Protein AF-A0AAV1T823-F1 (afdb_monomer)

Sequence (233 aa):
MHRPRVVLLNALMVLAATWAQEKKVASIGATPGAASWTTSGRFLRGEEIEERAIPSSQTSVSPFKRLSEWLMSKLYKLTRSRFSRKKLDAVFLEKYLEARVDDNLFSPTVYSWVARIDIFNNDNPQYKISPAKLLAKDSSHLELARKIEAGLLISDDRELATRLAESQRECWKADGRSAMKVFRLLELDKPGRSIFERPEFDTWRRYVFEKHGKEKKEAEQEMDSVTRNHHPW

Mean predicted aligned error: 13.39 Å

pLDDT: mean 70.61, std 22.07, range [23.66, 96.38]

Radius of gyration: 23.42 Å; Cα contacts (8 Å, |Δi|>4): 153; chains: 1; bounding box: 70×58×54 Å

Foldseek 3Di:
DPDVVVVVVVVLLVVLLVVLVVVLVPVPDDDDDDDDDDDDDDDDDDDDDDPDDDPPDDPDDDPLNVSLVVSCVVVVVVPVPPCVVVDPAPVVLLVVCVVDPDPQCQRSSVSSSLSVLVVVCVVCVPRRDQSLVSVCVVPPNQRLLQSLLVLCVPPSSVVVSVSNLVSSLVVCVVVVHALLRLCVSNPVLPDDPDSVPDSVSVSSLVSLCVNCPPPVVVSVVSVCVNCCVRDPD

Secondary structure (DSSP, 8-state):
---HHHHHHHHHHHHHHHHHHHHHHTTS---------------------------S------HHHHHHHHHHHHHHHHHTTTGGGS---HHHHHHHHHTT--S-TTSHHHHHHHHHHHHHHHH-GGG---HHHHHHHHS-HHHHHHHHHHHHHSTTTHHHHHHHHHHHHHHHHHTT--HHHHHHHTTTTSSSS-GGGSHHHHHHHHHHHHHHTT-HHHHHHHHHHHHHTTS--

Organism: NCBI:txid2874970

Nearest PDB structures (foldseek):
  5zc3-assembly1_B  TM=5.587E-01  e=1.704E-04  Phytophthora capsici
  7xvi-assembly1_A  TM=6.730E-01  e=1.843E-03  Phytophthora infestans
  7xvk-assembly1_B  TM=6.050E-01  e=2.121E-03  Phytophthora sojae
  5zc3-assembly1_A  TM=5.576E-01  e=1.211E-03  Phytophthora capsici

Structure (mmCIF, N/CA/C/O backbone):
data_AF-A0AAV1T823-F1
#
_entry.id   AF-A0AAV1T823-F1
#
loop_
_atom_site.group_PDB
_atom_site.id
_atom_site.type_symbol
_atom_site.label_atom_id
_atom_site.label_alt_id
_atom_site.label_comp_id
_atom_site.label_asym_id
_atom_site.label_entity_id
_atom_site.label_seq_id
_atom_site.pdbx_PDB_ins_code
_atom_site.Cartn_x
_atom_site.Cartn_y
_atom_site.Cartn_z
_atom_site.occupancy
_atom_site.B_iso_or_equiv
_atom_site.auth_seq_id
_atom_site.auth_comp_id
_atom_site.auth_asym_id
_atom_site.auth_atom_id
_atom_site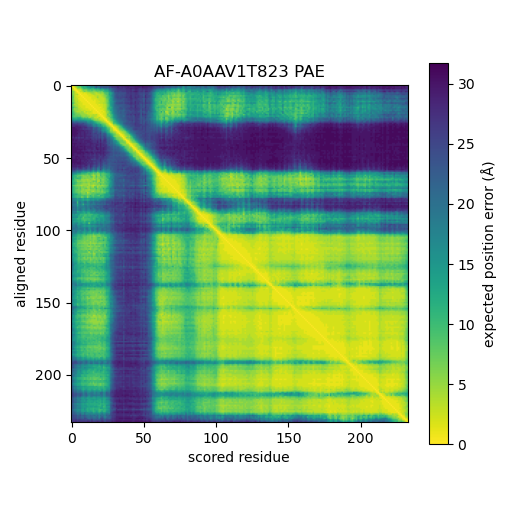.pdbx_PDB_model_num
ATOM 1 N N . MET A 1 1 ? 1.018 18.898 -33.470 1.00 36.75 1 MET A N 1
ATOM 2 C CA . MET A 1 1 ? 1.909 19.870 -32.789 1.00 36.75 1 MET A CA 1
ATOM 3 C C . MET A 1 1 ? 2.193 19.421 -31.356 1.00 36.75 1 MET A C 1
ATOM 5 O O . MET A 1 1 ? 1.352 19.597 -30.480 1.00 36.75 1 MET A O 1
ATOM 9 N N . HIS A 1 2 ? 3.349 18.800 -31.107 1.00 39.91 2 HIS A N 1
ATOM 10 C CA . HIS A 1 2 ? 3.795 18.480 -29.747 1.00 39.91 2 HIS A CA 1
ATOM 11 C C . HIS A 1 2 ? 4.140 19.772 -29.000 1.00 39.91 2 HIS A C 1
ATOM 13 O O . HIS A 1 2 ? 4.929 20.584 -29.474 1.00 39.91 2 HIS A O 1
ATOM 19 N N . ARG A 1 3 ? 3.508 20.000 -27.843 1.00 44.38 3 ARG A N 1
ATOM 20 C CA . ARG A 1 3 ? 3.748 21.211 -27.051 1.00 44.38 3 ARG A CA 1
ATOM 21 C C . ARG A 1 3 ? 5.140 21.101 -26.406 1.00 44.38 3 ARG A C 1
ATOM 23 O O . ARG A 1 3 ? 5.305 20.224 -25.559 1.00 44.38 3 ARG A O 1
ATOM 30 N N . PRO A 1 4 ? 6.103 22.000 -26.697 1.00 50.34 4 PRO A N 1
ATOM 31 C CA . PRO A 1 4 ? 7.489 21.932 -26.193 1.00 50.34 4 PRO A CA 1
ATOM 32 C C . PRO A 1 4 ? 7.596 21.891 -24.656 1.00 50.34 4 PRO A C 1
ATOM 34 O O . PRO A 1 4 ? 8.601 21.491 -24.082 1.00 50.34 4 PRO A O 1
ATOM 37 N N . ARG A 1 5 ? 6.515 22.248 -23.962 1.00 52.03 5 ARG A N 1
ATOM 38 C CA . ARG A 1 5 ? 6.395 22.238 -22.501 1.00 52.03 5 ARG A CA 1
ATOM 39 C C . ARG A 1 5 ? 6.199 20.839 -21.905 1.00 52.03 5 ARG A C 1
ATOM 41 O O . ARG A 1 5 ? 6.699 20.582 -20.817 1.00 52.03 5 ARG A O 1
ATOM 48 N N . VAL A 1 6 ? 5.519 19.934 -22.615 1.00 52.44 6 VAL A N 1
ATOM 49 C CA . VAL A 1 6 ? 5.399 18.518 -22.209 1.00 52.44 6 VAL A CA 1
ATOM 50 C C . VAL A 1 6 ? 6.763 17.836 -22.318 1.00 52.44 6 VAL A C 1
ATOM 52 O O . VAL A 1 6 ? 7.130 17.041 -21.461 1.00 52.44 6 VAL A O 1
ATOM 55 N N . VAL A 1 7 ? 7.556 18.231 -23.317 1.00 55.88 7 VAL A N 1
ATOM 56 C CA . VAL A 1 7 ? 8.918 17.732 -23.533 1.00 55.88 7 VAL A CA 1
ATOM 57 C C . VAL A 1 7 ? 9.847 18.124 -22.379 1.00 55.88 7 VAL A C 1
ATOM 59 O O . VAL A 1 7 ? 10.556 17.266 -21.871 1.00 55.88 7 VAL A O 1
ATOM 62 N N . LEU A 1 8 ? 9.794 19.371 -21.896 1.00 59.62 8 LEU A N 1
ATOM 63 C CA . LEU A 1 8 ? 10.612 19.824 -20.758 1.00 59.62 8 LEU A CA 1
ATOM 64 C C . LEU A 1 8 ? 10.254 19.129 -19.437 1.00 59.62 8 LEU A C 1
ATOM 66 O O . LEU A 1 8 ? 11.141 18.741 -18.683 1.00 59.62 8 LEU A O 1
ATOM 70 N N . LEU A 1 9 ? 8.960 18.9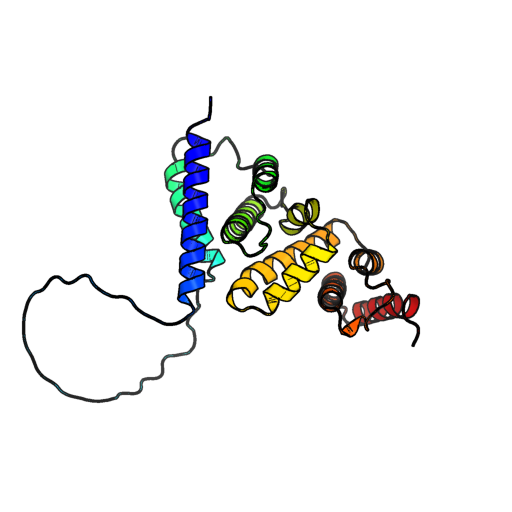47 -19.161 1.00 57.56 9 LEU A N 1
ATOM 71 C CA . LEU A 1 9 ? 8.497 18.195 -17.989 1.00 57.56 9 LEU A CA 1
ATOM 72 C C . LEU A 1 9 ? 8.915 16.725 -18.065 1.00 57.56 9 LEU A C 1
ATOM 74 O O . LEU A 1 9 ? 9.370 16.168 -17.070 1.00 57.56 9 LEU A O 1
ATOM 78 N N . ASN A 1 10 ? 8.821 16.121 -19.249 1.00 59.59 10 ASN A N 1
ATOM 79 C CA . ASN A 1 10 ? 9.312 14.769 -19.485 1.00 59.59 10 ASN A CA 1
ATOM 80 C C . ASN A 1 10 ? 10.825 14.678 -19.299 1.00 59.59 10 ASN A C 1
ATOM 82 O O . ASN A 1 10 ? 11.283 13.747 -18.651 1.00 59.59 10 ASN A O 1
ATOM 86 N N . ALA A 1 11 ? 11.590 15.649 -19.797 1.00 64.56 11 ALA A N 1
ATOM 87 C CA . ALA A 1 11 ? 13.035 15.696 -19.616 1.00 64.56 11 ALA A CA 1
ATOM 88 C C . ALA A 1 11 ? 13.412 15.823 -18.134 1.00 64.56 11 ALA A C 1
ATOM 90 O O . ALA A 1 11 ? 14.286 15.107 -17.663 1.00 64.56 11 ALA A O 1
ATOM 91 N N . LEU A 1 12 ? 12.711 16.665 -17.369 1.00 64.50 12 LEU A N 1
ATOM 92 C CA . LEU A 1 12 ? 12.921 16.773 -15.925 1.00 64.50 12 LEU A CA 1
ATOM 93 C C . LEU A 1 12 ? 12.550 15.504 -15.168 1.00 64.50 12 LEU A C 1
ATOM 95 O O . LEU A 1 12 ? 13.218 15.179 -14.196 1.00 64.50 12 LEU A O 1
ATOM 99 N N . MET A 1 13 ? 11.510 14.794 -15.598 1.00 63.59 13 MET A N 1
ATOM 100 C CA . MET A 1 13 ? 11.139 13.508 -15.008 1.00 63.59 13 MET A CA 1
ATOM 101 C C . MET A 1 13 ? 12.149 12.421 -15.320 1.00 63.59 13 MET A C 1
ATOM 103 O O . MET A 1 13 ? 12.497 11.649 -14.437 1.00 63.59 13 MET A O 1
ATOM 107 N N . VAL A 1 14 ? 12.661 12.389 -16.547 1.00 68.25 14 VAL A N 1
ATOM 108 C CA . VAL A 1 14 ? 13.758 11.494 -16.910 1.00 68.25 14 VAL A CA 1
ATOM 109 C C . VAL A 1 14 ? 14.990 11.830 -16.070 1.00 68.25 14 VAL A C 1
ATOM 111 O O . VAL A 1 14 ? 15.557 10.927 -15.477 1.00 68.25 14 VAL A O 1
ATOM 114 N N . LEU A 1 15 ? 15.331 13.112 -15.904 1.00 67.19 15 LEU A N 1
ATOM 115 C CA . LEU A 1 15 ? 16.427 13.547 -15.029 1.00 67.19 15 LEU A CA 1
ATOM 116 C C . LEU A 1 15 ? 16.192 13.198 -13.547 1.00 67.19 15 LEU A C 1
ATOM 118 O O . LEU A 1 15 ? 17.134 12.865 -12.833 1.00 67.19 15 LEU A O 1
ATOM 122 N N . ALA A 1 16 ? 14.944 13.266 -13.075 1.00 68.31 16 ALA A N 1
ATOM 123 C CA . ALA A 1 16 ? 14.556 12.855 -11.727 1.00 68.31 16 ALA A CA 1
ATOM 124 C C . ALA A 1 16 ? 14.751 11.346 -11.536 1.00 68.31 16 ALA A C 1
ATOM 126 O O . ALA A 1 16 ? 15.327 10.914 -10.542 1.00 68.31 16 ALA A O 1
ATOM 127 N N . ALA A 1 17 ? 14.294 10.559 -12.512 1.00 65.00 17 ALA A N 1
ATOM 128 C CA . ALA A 1 17 ? 14.448 9.114 -12.546 1.00 65.00 17 ALA A CA 1
ATOM 129 C C . ALA A 1 17 ? 15.934 8.720 -12.613 1.00 65.00 17 ALA A C 1
ATOM 131 O O . ALA A 1 17 ? 16.376 7.873 -11.843 1.00 65.00 17 ALA A O 1
ATOM 132 N N . THR A 1 18 ? 16.748 9.378 -13.445 1.00 67.69 18 THR A N 1
ATOM 133 C CA . THR A 1 18 ? 18.194 9.114 -13.491 1.00 67.69 18 THR A CA 1
ATOM 134 C C . THR A 1 18 ? 18.886 9.475 -12.178 1.00 67.69 18 THR A C 1
ATOM 136 O O . THR A 1 18 ? 19.734 8.721 -11.715 1.00 67.69 18 THR A O 1
ATOM 139 N N . TRP A 1 19 ? 18.497 10.584 -11.537 1.00 69.50 19 TRP A N 1
ATOM 140 C CA . TRP A 1 19 ? 19.041 10.968 -10.231 1.00 69.50 19 TRP A CA 1
ATOM 141 C C . TRP A 1 19 ? 18.658 9.969 -9.132 1.00 69.50 19 TRP A C 1
ATOM 143 O O . TRP A 1 19 ? 19.494 9.598 -8.311 1.00 69.50 19 TRP A O 1
ATOM 153 N N . ALA A 1 20 ? 17.406 9.502 -9.123 1.00 65.94 20 ALA A N 1
ATOM 154 C CA . ALA A 1 20 ? 16.949 8.497 -8.170 1.00 65.94 20 ALA A CA 1
ATOM 155 C C . ALA A 1 20 ? 17.691 7.161 -8.363 1.00 65.94 20 ALA A C 1
ATOM 157 O O . ALA A 1 20 ? 18.060 6.531 -7.375 1.00 65.94 20 ALA A O 1
ATOM 158 N N . GLN A 1 21 ? 17.999 6.779 -9.609 1.00 62.66 21 GLN A N 1
ATOM 159 C CA . GLN A 1 21 ? 18.826 5.605 -9.911 1.00 62.66 21 GLN A CA 1
ATOM 160 C C . GLN A 1 21 ? 20.255 5.743 -9.372 1.00 62.66 21 GLN A C 1
ATOM 162 O O . GLN A 1 21 ? 20.761 4.834 -8.720 1.00 62.66 21 GLN A O 1
ATOM 167 N N . GLU A 1 22 ? 20.898 6.891 -9.590 1.00 66.19 22 GLU A N 1
ATOM 168 C CA . GLU A 1 22 ? 22.256 7.167 -9.102 1.00 66.19 22 GLU A CA 1
ATOM 169 C C . GLU A 1 22 ? 22.349 7.048 -7.571 1.00 66.19 22 GLU A C 1
ATOM 171 O O . GLU A 1 22 ? 23.327 6.531 -7.035 1.00 66.19 22 GLU A O 1
ATOM 176 N N . LYS A 1 23 ? 21.306 7.479 -6.848 1.00 64.50 23 LYS A N 1
ATOM 177 C CA . LYS A 1 23 ? 21.259 7.373 -5.383 1.00 64.50 23 LYS A CA 1
ATOM 178 C C . LYS A 1 23 ? 20.957 5.971 -4.869 1.00 64.50 23 LYS A C 1
ATOM 180 O O . LYS A 1 23 ? 21.489 5.637 -3.815 1.00 64.50 23 LYS A O 1
ATOM 185 N N . LYS A 1 24 ? 20.187 5.161 -5.604 1.00 59.81 24 LYS A N 1
ATOM 186 C CA . LYS A 1 24 ? 20.015 3.731 -5.296 1.00 59.81 24 LYS A CA 1
ATOM 187 C C . LYS A 1 24 ? 21.323 2.947 -5.455 1.00 59.81 24 LYS A C 1
ATOM 189 O O . LYS A 1 24 ? 21.595 2.073 -4.655 1.00 59.81 24 LYS A O 1
ATOM 194 N N . VAL A 1 25 ? 22.165 3.287 -6.435 1.00 49.38 25 VAL A N 1
ATOM 195 C CA . VAL A 1 25 ? 23.465 2.610 -6.642 1.00 49.38 25 VAL A CA 1
ATOM 196 C C . VAL A 1 25 ? 24.523 3.059 -5.624 1.00 49.38 25 VAL A C 1
ATOM 198 O O . VAL A 1 25 ? 25.406 2.288 -5.260 1.00 49.38 25 VAL A O 1
ATOM 201 N N . ALA A 1 26 ? 24.419 4.284 -5.105 1.00 48.12 26 ALA A N 1
ATOM 202 C CA . ALA A 1 26 ? 25.371 4.834 -4.140 1.00 48.12 26 ALA A CA 1
ATOM 203 C C . ALA A 1 26 ? 25.308 4.211 -2.720 1.00 48.12 26 ALA A C 1
ATOM 205 O O . ALA A 1 26 ? 26.070 4.645 -1.855 1.00 48.12 26 ALA A O 1
ATOM 206 N N . SER A 1 27 ? 24.434 3.225 -2.454 1.00 43.19 27 SER A N 1
ATOM 207 C CA . SER A 1 27 ? 24.379 2.471 -1.184 1.00 43.19 27 SER A CA 1
ATOM 208 C C . SER A 1 27 ? 25.278 1.222 -1.156 1.00 43.19 27 SER A C 1
ATOM 210 O O . SER A 1 27 ? 25.435 0.613 -0.098 1.00 43.19 27 SER A O 1
ATOM 212 N N . ILE A 1 28 ? 25.940 0.873 -2.265 1.00 28.81 28 ILE A N 1
ATOM 213 C CA . ILE A 1 28 ? 26.955 -0.188 -2.323 1.00 28.81 28 ILE A CA 1
ATOM 214 C C . ILE A 1 28 ? 28.309 0.488 -2.542 1.00 28.81 28 ILE A C 1
ATOM 216 O O . ILE A 1 28 ? 28.498 1.225 -3.506 1.00 28.81 28 ILE A O 1
ATOM 220 N N . GLY A 1 29 ? 29.225 0.313 -1.588 1.00 30.25 29 GLY A N 1
ATOM 221 C CA . GLY A 1 29 ? 30.455 1.094 -1.487 1.00 30.25 29 GLY A CA 1
ATOM 222 C C . GLY A 1 29 ? 31.269 1.181 -2.781 1.00 30.25 29 GLY A C 1
ATOM 223 O O . GLY A 1 29 ? 31.567 0.163 -3.389 1.00 30.25 29 GLY A O 1
ATOM 224 N N . ALA A 1 30 ? 31.657 2.403 -3.153 1.00 23.66 30 ALA A N 1
ATOM 225 C CA . ALA A 1 30 ? 32.964 2.778 -3.703 1.00 23.66 30 ALA A CA 1
ATOM 226 C C . ALA A 1 30 ? 32.916 4.215 -4.247 1.00 23.66 30 ALA A C 1
ATOM 228 O O . ALA A 1 30 ? 32.046 4.595 -5.027 1.00 23.66 30 ALA A O 1
ATOM 229 N N . THR A 1 31 ? 33.910 5.004 -3.851 1.00 32.97 31 THR A N 1
ATOM 230 C CA . THR A 1 31 ? 34.339 6.241 -4.513 1.00 32.97 31 THR A CA 1
ATOM 231 C C . THR A 1 31 ? 34.724 6.009 -5.977 1.00 32.97 31 THR A C 1
ATOM 233 O O . THR A 1 31 ? 35.386 5.017 -6.280 1.00 32.97 31 THR A O 1
ATOM 236 N N . PRO A 1 32 ? 34.480 7.000 -6.846 1.00 28.09 32 PRO A N 1
ATOM 237 C CA . PRO A 1 32 ? 35.490 7.431 -7.820 1.00 28.09 32 PRO A CA 1
ATOM 238 C C . PRO A 1 32 ? 35.610 8.971 -7.781 1.00 28.09 32 PRO A C 1
ATOM 240 O O . PRO A 1 32 ? 34.617 9.680 -7.706 1.00 28.09 32 PRO A O 1
ATOM 243 N N . GLY A 1 33 ? 36.784 9.594 -7.716 1.00 24.38 33 GLY A N 1
ATOM 244 C CA . GLY A 1 33 ? 37.927 9.381 -8.593 1.00 24.38 33 GLY A CA 1
ATOM 245 C C . GLY A 1 33 ? 37.991 10.528 -9.613 1.00 24.38 33 GLY A C 1
ATOM 246 O O . GLY A 1 33 ? 37.246 10.518 -10.582 1.00 24.38 33 GLY A O 1
ATOM 247 N N . ALA A 1 34 ? 38.918 11.465 -9.373 1.00 25.67 34 ALA A N 1
ATOM 248 C CA . ALA A 1 34 ? 39.447 12.513 -10.263 1.00 25.67 34 ALA A CA 1
ATOM 249 C C . ALA A 1 34 ? 38.638 13.812 -10.507 1.00 25.6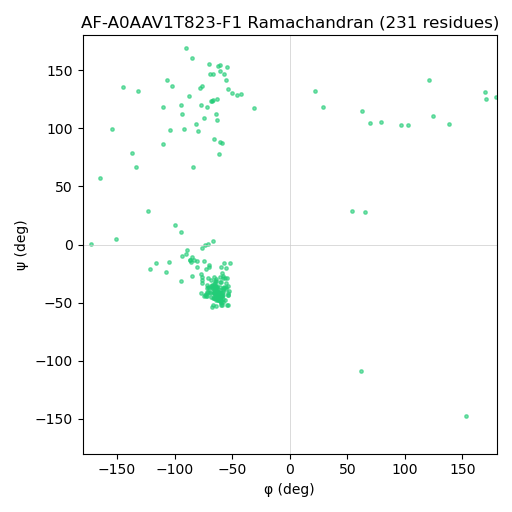7 34 ALA A C 1
ATOM 251 O O . ALA A 1 34 ? 37.763 13.888 -11.360 1.00 25.67 34 ALA A O 1
ATOM 252 N N . ALA A 1 35 ? 39.108 14.898 -9.878 1.00 27.20 35 ALA A N 1
ATOM 253 C CA . ALA A 1 35 ? 39.442 16.142 -10.581 1.00 27.20 35 ALA A CA 1
ATOM 254 C C . ALA A 1 35 ? 40.500 16.913 -9.768 1.00 27.20 35 ALA A C 1
ATOM 256 O O . ALA A 1 35 ? 40.205 17.562 -8.768 1.00 27.20 35 ALA A O 1
ATOM 257 N N . SER A 1 36 ? 41.757 16.780 -10.183 1.00 28.27 36 SER A N 1
ATOM 258 C CA . SER A 1 36 ? 42.909 17.539 -9.699 1.00 28.27 36 SER A CA 1
ATOM 259 C C . SER A 1 36 ? 42.938 18.937 -10.313 1.00 28.27 36 SER A C 1
ATOM 261 O O . SER A 1 36 ? 42.869 19.015 -11.533 1.00 28.27 36 SER A O 1
ATOM 263 N N . TRP A 1 37 ? 43.185 19.980 -9.512 1.00 23.66 37 TRP A N 1
ATOM 264 C CA . TRP A 1 37 ? 44.153 21.036 -9.842 1.00 23.66 37 TRP A CA 1
ATOM 265 C C . TRP A 1 37 ? 44.844 21.515 -8.560 1.00 23.66 37 TRP A C 1
ATOM 267 O O . TRP A 1 37 ? 44.244 21.659 -7.500 1.00 23.66 37 TRP A O 1
ATOM 277 N N . THR A 1 38 ? 46.153 21.657 -8.695 1.00 26.61 38 THR A N 1
ATOM 278 C CA . THR A 1 38 ? 47.201 21.912 -7.707 1.00 26.61 38 THR A CA 1
ATOM 279 C C . THR A 1 38 ? 47.154 23.321 -7.116 1.00 26.61 38 THR A C 1
ATOM 281 O O . THR A 1 38 ? 46.776 24.253 -7.821 1.00 26.61 38 THR A O 1
ATOM 284 N N . THR A 1 39 ? 47.688 23.515 -5.900 1.00 24.36 39 THR A N 1
ATOM 285 C CA . THR A 1 39 ? 48.937 24.287 -5.672 1.00 24.36 39 THR A CA 1
ATOM 286 C C . THR A 1 39 ? 49.308 24.373 -4.178 1.00 24.36 39 THR A C 1
ATOM 288 O O . THR A 1 39 ? 48.529 24.836 -3.355 1.00 24.36 39 THR A O 1
ATOM 291 N N . SER A 1 40 ? 50.558 23.972 -3.912 1.00 24.67 40 SER A N 1
ATOM 292 C CA . SER A 1 40 ? 51.481 24.361 -2.828 1.00 24.67 40 SER A CA 1
ATOM 293 C C . SER A 1 40 ? 51.236 23.944 -1.370 1.00 24.67 40 SER A C 1
ATOM 295 O O . SER A 1 40 ? 50.558 24.614 -0.609 1.00 24.67 40 SER A O 1
ATOM 297 N N . GLY A 1 41 ? 52.024 22.947 -0.943 1.00 24.88 41 GLY A N 1
ATOM 298 C CA . GLY A 1 41 ? 53.265 23.251 -0.214 1.00 24.88 41 GLY A CA 1
ATOM 299 C C . GLY A 1 41 ? 53.243 23.220 1.321 1.00 24.88 41 GLY A C 1
ATOM 300 O O . GLY A 1 41 ? 52.945 24.225 1.944 1.00 24.88 41 GLY A O 1
ATOM 301 N N . ARG A 1 42 ? 53.787 22.117 1.869 1.00 25.59 42 ARG A N 1
ATOM 302 C CA . ARG A 1 42 ? 54.537 21.979 3.145 1.00 25.59 42 ARG A CA 1
ATOM 303 C C . ARG A 1 42 ? 53.812 22.299 4.473 1.00 25.59 42 ARG A C 1
ATOM 305 O O . ARG A 1 42 ? 53.595 23.456 4.786 1.00 25.59 42 ARG A O 1
ATOM 312 N N . PHE A 1 43 ? 53.628 21.290 5.338 1.00 26.34 43 PHE A N 1
ATOM 313 C CA . PHE A 1 43 ? 54.467 21.006 6.530 1.00 26.34 43 PHE A CA 1
ATOM 314 C C . PHE A 1 43 ? 53.838 19.912 7.440 1.00 26.34 43 PHE A C 1
ATOM 316 O O . PHE A 1 43 ? 52.684 19.994 7.829 1.00 26.34 43 PHE A O 1
ATOM 323 N N . LEU A 1 44 ? 54.651 18.879 7.698 1.00 28.11 44 LEU A N 1
ATOM 324 C CA . LEU A 1 44 ? 54.842 18.001 8.876 1.00 28.11 44 LEU A CA 1
ATOM 325 C C . LEU A 1 44 ? 53.712 17.665 9.893 1.00 28.11 44 LEU A C 1
ATOM 327 O O . LEU A 1 44 ? 53.268 18.506 10.658 1.00 28.11 44 LEU A O 1
ATOM 331 N N . ARG A 1 45 ? 53.415 16.351 9.953 1.00 29.70 45 ARG A N 1
ATOM 332 C CA . ARG A 1 45 ? 53.375 15.391 11.095 1.00 29.70 45 ARG A CA 1
ATOM 333 C C . ARG A 1 45 ? 53.207 15.904 12.550 1.00 29.70 45 ARG A C 1
ATOM 335 O O . ARG A 1 45 ? 54.057 16.635 13.039 1.00 29.70 45 ARG A O 1
ATOM 342 N N . GLY A 1 46 ? 52.270 15.260 13.263 1.00 24.94 46 GLY A N 1
ATOM 343 C CA . GLY A 1 46 ? 52.145 15.154 14.734 1.00 24.94 46 GLY A CA 1
ATOM 344 C C . GLY A 1 46 ? 50.673 15.311 15.117 1.00 24.94 46 GLY A C 1
ATOM 345 O O . GLY A 1 46 ? 50.104 16.353 14.836 1.00 24.94 46 GLY A O 1
ATOM 346 N N . GLU A 1 47 ? 49.927 14.266 15.467 1.00 27.89 47 GLU A N 1
ATOM 347 C CA . GLU A 1 47 ? 49.761 13.637 16.800 1.00 27.89 47 GLU A CA 1
ATOM 348 C C . GLU A 1 47 ? 48.234 13.683 17.001 1.00 27.89 47 GLU A C 1
ATOM 350 O O . GLU A 1 47 ? 47.610 14.714 16.795 1.00 27.89 47 GLU A O 1
ATOM 355 N N . GLU A 1 48 ? 47.531 12.562 16.982 1.00 26.86 48 GLU A N 1
ATOM 356 C CA . GLU A 1 48 ? 47.196 11.693 18.111 1.00 26.86 48 GLU A CA 1
ATOM 357 C C . GLU A 1 48 ? 45.665 11.635 18.169 1.00 26.86 48 GLU A C 1
ATOM 359 O O . GLU A 1 48 ? 44.949 12.578 17.829 1.00 26.86 48 GLU A O 1
ATOM 364 N N . ILE A 1 49 ? 45.175 10.448 18.477 1.00 35.78 49 ILE A N 1
ATOM 365 C CA . ILE A 1 49 ? 43.772 10.077 18.471 1.00 35.78 49 ILE A CA 1
ATOM 366 C C . ILE A 1 49 ? 43.134 10.711 19.705 1.00 35.78 49 ILE A C 1
ATOM 368 O O . ILE A 1 49 ? 43.372 10.247 20.813 1.00 35.78 49 ILE A O 1
ATOM 372 N N . GLU A 1 50 ? 42.296 11.730 19.523 1.00 27.92 50 GLU A N 1
ATOM 373 C CA . GLU A 1 50 ? 41.282 12.063 20.522 1.00 27.92 50 GLU A CA 1
ATOM 374 C C . GLU A 1 50 ? 39.924 11.581 20.010 1.00 27.92 50 GLU A C 1
ATOM 376 O O . GLU A 1 50 ? 39.263 12.187 19.162 1.00 27.92 50 GLU A O 1
ATOM 381 N N . GLU A 1 51 ? 39.548 10.414 20.519 1.00 36.09 51 GLU A N 1
ATOM 382 C CA . GLU A 1 51 ? 38.243 9.783 20.423 1.00 36.09 51 GLU A CA 1
ATOM 383 C C . GLU A 1 51 ? 37.191 10.680 21.097 1.00 36.09 51 GLU A C 1
ATOM 385 O O . GLU A 1 51 ? 36.769 10.467 22.232 1.00 36.09 51 GLU A O 1
ATOM 390 N N . ARG A 1 52 ? 36.770 11.747 20.410 1.00 28.47 52 ARG A N 1
ATOM 391 C CA . ARG A 1 52 ? 35.668 12.595 20.865 1.00 28.47 52 ARG A CA 1
ATOM 392 C C . ARG A 1 52 ? 34.369 12.082 20.261 1.00 28.47 52 ARG A C 1
ATOM 394 O O . ARG A 1 52 ? 34.059 12.338 19.100 1.00 28.47 52 ARG A O 1
ATOM 401 N N . ALA A 1 53 ? 33.644 11.329 21.083 1.00 28.72 53 ALA A N 1
ATOM 402 C CA . ALA A 1 53 ? 32.297 10.826 20.857 1.00 28.72 53 ALA A CA 1
ATOM 403 C C . ALA A 1 53 ? 31.442 11.766 19.983 1.00 28.72 53 ALA A C 1
ATOM 405 O O . ALA A 1 53 ? 31.139 12.898 20.368 1.00 28.72 53 ALA A O 1
ATOM 406 N N . ILE A 1 54 ? 31.025 11.277 18.813 1.00 27.23 54 ILE A N 1
ATOM 407 C CA . ILE A 1 54 ? 30.001 11.938 18.003 1.00 27.23 54 ILE A CA 1
ATOM 408 C C . ILE A 1 54 ? 28.649 11.633 18.663 1.00 27.23 54 ILE A C 1
ATOM 410 O O . ILE A 1 54 ? 28.292 10.457 18.770 1.00 27.23 54 ILE A O 1
ATOM 414 N N . PRO A 1 55 ? 27.868 12.637 19.100 1.00 26.41 55 PRO A N 1
ATOM 415 C CA . PRO A 1 55 ? 26.518 12.393 19.578 1.00 26.41 55 PRO A CA 1
ATOM 416 C C . PRO A 1 55 ? 25.663 11.838 18.433 1.00 26.41 55 PRO A C 1
ATOM 418 O O . PRO A 1 55 ? 25.565 12.419 17.349 1.00 26.41 55 PRO A O 1
ATOM 421 N N . SER A 1 56 ? 25.049 10.684 18.685 1.00 39.97 56 SER A N 1
ATOM 422 C CA . SER A 1 56 ? 24.109 10.016 17.795 1.00 39.97 56 SER A CA 1
ATOM 423 C C . SER A 1 56 ? 22.838 10.854 17.624 1.00 39.97 56 SER A C 1
ATOM 425 O O . SER A 1 56 ? 21.876 10.709 18.377 1.00 39.97 56 SER A O 1
ATOM 427 N N . SER A 1 57 ? 22.819 11.728 16.625 1.00 41.59 57 SER A N 1
ATOM 428 C CA . SER A 1 57 ? 21.588 12.321 16.090 1.00 41.59 57 SER A CA 1
ATOM 429 C C . SER A 1 57 ? 21.836 12.978 14.730 1.00 41.59 57 SER A C 1
ATOM 431 O O . SER A 1 57 ? 21.551 14.151 14.510 1.00 41.59 57 SER A O 1
ATOM 433 N N . GLN A 1 58 ? 22.344 12.212 13.762 1.00 37.22 58 GLN A N 1
ATOM 434 C CA . GLN A 1 58 ? 22.227 12.619 12.362 1.00 37.22 58 GLN A CA 1
ATOM 435 C C . GLN A 1 58 ? 20.817 12.282 11.867 1.00 37.22 58 GLN A C 1
ATOM 437 O O . GLN A 1 58 ? 20.520 11.153 11.482 1.00 37.22 58 GLN A O 1
ATOM 442 N N . THR A 1 59 ? 19.933 13.279 11.870 1.00 41.25 59 THR A N 1
ATOM 443 C CA . THR A 1 59 ? 18.700 13.291 11.072 1.00 41.25 59 THR A CA 1
ATOM 444 C C . THR A 1 59 ? 19.059 13.158 9.591 1.00 41.25 59 THR A C 1
ATOM 446 O O . THR A 1 59 ? 19.259 14.149 8.889 1.00 41.25 59 THR A O 1
ATOM 449 N N . SER A 1 60 ? 19.175 11.920 9.111 1.00 52.34 60 SER A N 1
ATOM 450 C CA . SER A 1 60 ? 19.273 11.612 7.686 1.00 52.34 60 SER A CA 1
ATOM 451 C C . SER A 1 60 ? 17.967 12.033 7.009 1.00 52.34 60 SER A C 1
ATOM 453 O O . SER A 1 60 ? 16.897 11.497 7.295 1.00 52.34 60 SER A O 1
ATOM 455 N N . VAL A 1 61 ? 18.028 13.053 6.153 1.00 60.72 61 VAL A N 1
ATOM 456 C CA . VAL A 1 61 ? 16.868 13.515 5.380 1.00 60.72 61 VAL A CA 1
ATOM 457 C C . VAL A 1 61 ? 16.499 12.430 4.366 1.00 60.72 61 VAL A C 1
ATOM 459 O O . VAL A 1 61 ? 17.343 12.047 3.553 1.00 60.72 61 VAL A O 1
ATOM 462 N N . SER A 1 62 ? 15.247 11.956 4.400 1.00 75.19 62 SER A N 1
ATOM 463 C CA . SER A 1 62 ? 14.792 10.835 3.565 1.00 75.19 62 SER A CA 1
ATOM 464 C C . SER A 1 62 ? 15.040 11.090 2.063 1.00 75.19 62 SER A C 1
ATOM 466 O O . SER A 1 62 ? 14.867 12.230 1.598 1.00 75.19 62 SER A O 1
ATOM 468 N N . PRO A 1 63 ? 15.438 10.068 1.278 1.00 72.25 63 PRO A N 1
ATOM 469 C CA . PRO A 1 63 ? 15.617 10.199 -0.167 1.00 72.25 63 PRO A CA 1
ATOM 470 C C . PRO A 1 63 ? 14.376 10.753 -0.883 1.00 72.25 63 PRO A C 1
ATOM 472 O O . PRO A 1 63 ? 14.536 11.597 -1.772 1.00 72.25 63 PRO A O 1
ATOM 475 N N . PHE A 1 64 ? 13.157 10.412 -0.436 1.00 68.19 64 PHE A N 1
ATOM 476 C CA . PHE A 1 64 ? 11.930 10.990 -1.003 1.00 68.19 64 PHE A CA 1
ATOM 477 C C . PHE A 1 64 ? 11.869 12.495 -0.802 1.00 68.19 64 PHE A C 1
ATOM 479 O O . PHE A 1 64 ? 11.571 13.233 -1.743 1.00 68.19 64 PHE A O 1
ATOM 486 N N . LYS A 1 65 ? 12.163 12.966 0.414 1.00 72.44 65 LYS A N 1
ATOM 487 C CA . LYS A 1 65 ? 12.143 14.396 0.726 1.00 72.44 65 LYS A CA 1
ATOM 488 C C . LYS A 1 65 ? 13.170 15.144 -0.123 1.00 72.44 65 LYS A C 1
ATOM 490 O O . LYS A 1 65 ? 12.821 16.136 -0.758 1.00 72.44 65 LYS A O 1
ATOM 495 N N . ARG A 1 66 ? 14.386 14.612 -0.254 1.00 75.44 66 ARG A N 1
ATOM 496 C CA . ARG A 1 66 ? 15.445 15.215 -1.084 1.00 75.44 66 ARG A CA 1
ATOM 497 C C . ARG A 1 66 ? 15.075 15.265 -2.566 1.00 75.44 66 ARG A C 1
ATOM 499 O O . ARG A 1 66 ? 15.260 16.305 -3.198 1.00 75.44 66 ARG A O 1
ATOM 506 N N . LEU A 1 67 ? 14.534 14.175 -3.120 1.00 69.81 67 LEU A N 1
ATOM 507 C CA . LEU A 1 67 ? 14.059 14.156 -4.506 1.00 69.81 67 LEU A CA 1
ATOM 508 C C . LEU A 1 67 ? 12.936 15.174 -4.709 1.00 69.81 67 LEU A C 1
ATOM 510 O O . LEU A 1 67 ? 12.936 15.905 -5.700 1.00 69.81 67 LEU A O 1
ATOM 514 N N . SER A 1 68 ? 11.993 15.227 -3.766 1.00 65.62 68 SER A N 1
ATOM 515 C CA . SER A 1 68 ? 10.852 16.137 -3.821 1.00 65.62 68 SER A CA 1
ATOM 516 C C . SER A 1 68 ? 11.310 17.599 -3.806 1.00 65.62 68 SER A C 1
ATOM 518 O O . SER A 1 68 ? 10.909 18.375 -4.669 1.00 65.62 68 SER A O 1
ATOM 520 N N . GLU A 1 69 ? 12.241 17.963 -2.923 1.00 70.50 69 GLU A N 1
ATOM 521 C CA . GLU A 1 69 ? 12.812 19.309 -2.830 1.00 70.50 69 GLU A CA 1
ATOM 522 C C . GLU A 1 69 ? 13.596 19.673 -4.094 1.00 70.50 69 GLU A C 1
ATOM 524 O O . GLU A 1 69 ? 13.422 20.763 -4.645 1.00 70.50 69 GLU A O 1
ATOM 529 N N . TRP A 1 70 ? 14.417 18.751 -4.610 1.00 78.69 70 TRP A N 1
ATOM 530 C CA . TRP A 1 70 ? 15.146 18.954 -5.860 1.00 78.69 70 TRP A CA 1
ATOM 531 C C . TRP A 1 70 ? 14.188 19.197 -7.031 1.00 78.69 70 TRP A C 1
ATOM 533 O O . TRP A 1 70 ? 14.339 20.191 -7.751 1.00 78.69 70 TRP A O 1
ATOM 543 N N . LEU A 1 71 ? 13.172 18.345 -7.192 1.00 66.56 71 LEU A N 1
ATOM 544 C CA . LEU A 1 71 ? 12.180 18.451 -8.260 1.00 66.56 71 LEU A CA 1
ATOM 545 C C . LEU A 1 71 ? 11.436 19.784 -8.158 1.00 66.56 71 LEU A C 1
ATOM 547 O O . LEU A 1 71 ? 11.317 20.510 -9.147 1.00 66.56 71 LEU A O 1
ATOM 551 N N . MET A 1 72 ? 10.994 20.142 -6.953 1.00 63.06 72 MET A N 1
ATOM 552 C CA . MET A 1 72 ? 10.279 21.388 -6.703 1.00 63.06 72 MET A CA 1
ATOM 553 C C . MET A 1 72 ? 11.164 22.609 -6.925 1.00 63.06 72 MET A C 1
ATOM 555 O O . MET A 1 72 ? 10.692 23.579 -7.506 1.00 63.06 72 MET A O 1
ATOM 559 N N . SER A 1 73 ? 12.456 22.564 -6.594 1.00 67.69 73 SER A N 1
ATOM 560 C CA . SER A 1 73 ? 13.389 23.660 -6.888 1.00 67.69 73 SER A CA 1
ATOM 561 C C . SER A 1 73 ? 13.548 23.904 -8.397 1.00 67.69 73 SER A C 1
ATOM 563 O O . SER A 1 73 ? 13.635 25.052 -8.846 1.00 67.69 73 SER A O 1
ATOM 565 N N . LYS A 1 74 ? 13.549 22.832 -9.202 1.00 70.62 74 LYS A N 1
ATOM 566 C CA . LYS A 1 74 ? 13.633 22.904 -10.667 1.00 70.62 74 LYS A CA 1
ATOM 567 C C . LYS A 1 74 ? 12.316 23.381 -11.272 1.00 70.62 74 LYS A C 1
ATOM 569 O O . LYS A 1 74 ? 12.335 24.247 -12.145 1.00 70.62 74 LYS A O 1
ATOM 574 N N . LEU A 1 75 ? 11.186 22.872 -10.780 1.00 61.06 75 LEU A N 1
ATOM 575 C CA . LEU A 1 75 ? 9.858 23.292 -11.218 1.00 61.06 75 LEU A CA 1
ATOM 576 C C . LEU A 1 75 ? 9.581 24.748 -10.832 1.00 61.06 75 LEU A C 1
ATOM 578 O O . LEU A 1 75 ? 9.188 25.515 -11.698 1.00 61.06 75 LEU A O 1
ATOM 582 N N . TYR A 1 76 ? 9.875 25.168 -9.602 1.00 59.12 76 TYR A N 1
ATOM 583 C CA . TYR A 1 76 ? 9.699 26.542 -9.114 1.00 59.12 76 TYR A CA 1
ATOM 584 C C . TYR A 1 76 ? 10.381 27.584 -10.015 1.00 59.12 76 TYR A C 1
ATOM 586 O O . TYR A 1 76 ? 9.792 28.613 -10.353 1.00 59.12 76 TYR A O 1
ATOM 594 N N . LYS A 1 77 ? 11.602 27.293 -10.487 1.00 60.88 77 LYS A N 1
ATOM 595 C CA . LYS A 1 77 ? 12.319 28.155 -11.443 1.00 60.88 77 LYS A CA 1
ATOM 596 C C . LYS A 1 77 ? 11.618 28.246 -12.804 1.00 60.88 77 LYS A C 1
ATOM 598 O O . LYS A 1 77 ? 11.652 29.298 -13.434 1.00 60.88 77 LYS A O 1
ATOM 603 N N . LEU A 1 78 ? 10.960 27.176 -13.249 1.00 54.25 78 LEU A N 1
ATOM 604 C CA . LEU A 1 78 ? 10.242 27.112 -14.529 1.00 54.25 78 LEU A CA 1
ATOM 605 C C . LEU A 1 78 ? 8.806 27.653 -14.452 1.00 54.25 78 LEU A C 1
ATOM 607 O O . LEU A 1 78 ? 8.267 28.124 -15.455 1.00 54.25 78 LEU A O 1
ATOM 611 N N . THR A 1 79 ? 8.166 27.598 -13.283 1.00 47.28 79 THR A N 1
ATOM 612 C CA . THR A 1 79 ? 6.755 27.963 -13.101 1.00 47.28 79 THR A CA 1
ATOM 613 C C . THR A 1 79 ? 6.529 29.457 -12.860 1.00 47.28 79 THR A C 1
ATOM 615 O O . THR A 1 79 ? 5.408 29.918 -13.095 1.00 47.28 79 THR A O 1
ATOM 618 N N . ARG A 1 80 ? 7.583 30.228 -12.529 1.00 44.25 80 ARG A N 1
ATOM 619 C CA . ARG A 1 80 ? 7.567 31.686 -12.258 1.00 44.25 80 ARG A CA 1
ATOM 620 C C . ARG A 1 80 ? 6.906 32.558 -13.346 1.00 44.25 80 ARG A C 1
ATOM 622 O O . ARG A 1 80 ? 6.562 33.696 -13.059 1.00 44.25 80 ARG A O 1
ATOM 629 N N . SER A 1 81 ? 6.683 32.063 -14.572 1.00 45.59 81 SER A N 1
ATOM 630 C CA . SER A 1 81 ? 6.135 32.876 -15.677 1.00 45.59 81 SER A CA 1
ATOM 631 C C . SER A 1 81 ? 4.677 32.594 -16.096 1.00 45.59 81 SER A C 1
ATOM 633 O O . SER A 1 81 ? 4.046 33.492 -16.650 1.00 45.59 81 SER A O 1
ATOM 635 N N . ARG A 1 82 ? 4.074 31.412 -15.868 1.00 44.66 82 ARG A N 1
ATOM 636 C CA . ARG A 1 82 ? 2.660 31.173 -16.293 1.00 44.66 82 ARG A CA 1
ATOM 637 C C . ARG A 1 82 ? 2.004 29.862 -15.842 1.00 44.66 82 ARG A C 1
ATOM 639 O O . ARG A 1 82 ? 0.861 29.607 -16.222 1.00 44.66 82 ARG A O 1
ATOM 646 N N . PHE A 1 83 ? 2.699 29.004 -15.095 1.00 42.84 83 PHE A N 1
ATOM 647 C CA . PHE A 1 83 ? 2.213 27.646 -14.808 1.00 42.84 83 PHE A CA 1
ATOM 648 C C . PHE A 1 83 ? 1.290 27.564 -13.581 1.00 42.84 83 PHE A C 1
ATOM 650 O O . PHE A 1 83 ? 0.542 26.600 -13.465 1.00 42.84 83 PHE A O 1
ATOM 657 N N . SER A 1 84 ? 1.224 28.607 -12.744 1.00 45.47 84 SER A N 1
ATOM 658 C CA . SER A 1 84 ? 0.297 28.676 -11.597 1.00 45.47 84 SER A CA 1
ATOM 659 C C . SER A 1 84 ? -1.194 28.751 -11.965 1.00 45.47 84 SER A C 1
ATOM 661 O O . SER A 1 84 ? -2.025 28.863 -11.073 1.00 45.47 84 SER A O 1
ATOM 663 N N . ARG A 1 85 ? -1.572 28.693 -13.254 1.00 38.62 85 ARG A N 1
ATOM 664 C CA . ARG A 1 85 ? -2.987 28.660 -13.685 1.00 38.62 85 ARG A CA 1
ATOM 665 C C . ARG A 1 85 ? -3.435 27.391 -14.410 1.00 38.62 85 ARG A C 1
ATOM 667 O O . ARG A 1 85 ? -4.636 27.170 -14.491 1.00 38.62 85 ARG A O 1
ATOM 674 N N . LYS A 1 86 ? -2.528 26.540 -14.906 1.00 46.06 86 LYS A N 1
ATOM 675 C CA . LYS A 1 86 ? -2.886 25.184 -15.366 1.00 46.06 86 LYS A CA 1
ATOM 676 C C . LYS A 1 86 ? -2.304 24.189 -14.379 1.00 46.06 86 LYS A C 1
ATOM 678 O O . LYS A 1 86 ? -1.167 23.752 -14.520 1.00 46.06 86 LYS A O 1
ATOM 683 N N . LYS A 1 87 ? -3.104 23.947 -13.342 1.00 54.91 87 LYS A N 1
ATOM 684 C CA . LYS A 1 87 ? -2.895 22.986 -12.263 1.00 54.91 87 LYS A CA 1
ATOM 685 C C . LYS A 1 87 ? -2.361 21.672 -12.854 1.00 54.91 87 LYS A C 1
ATOM 687 O O . LYS A 1 87 ? -2.924 21.175 -13.825 1.00 54.91 87 LYS A O 1
ATOM 692 N N . LEU A 1 88 ? -1.270 21.137 -12.300 1.00 55.06 88 LEU A N 1
ATOM 693 C CA . LEU A 1 88 ? -1.016 19.695 -12.349 1.00 55.06 88 LEU A CA 1
ATOM 694 C C . LEU A 1 88 ? -2.206 19.074 -11.620 1.00 55.06 88 LEU A C 1
ATOM 696 O O . LEU A 1 88 ? -2.199 19.035 -10.399 1.00 55.06 88 LEU A O 1
ATOM 700 N N . ASP A 1 89 ? -3.287 18.786 -12.332 1.00 60.84 89 ASP A N 1
ATOM 701 C CA . ASP A 1 89 ? -4.499 18.240 -11.741 1.00 60.84 89 ASP A CA 1
ATOM 702 C C . ASP A 1 89 ? -4.448 16.710 -11.734 1.00 60.84 89 ASP A C 1
ATOM 704 O O . ASP A 1 89 ? -3.562 16.084 -12.326 1.00 60.84 89 ASP A O 1
ATOM 708 N N . ALA A 1 90 ? -5.389 16.106 -11.012 1.00 60.06 90 ALA A N 1
ATOM 709 C CA . ALA A 1 90 ? -5.454 14.660 -10.863 1.00 60.06 90 ALA A CA 1
ATOM 710 C C . ALA A 1 90 ? -5.560 13.938 -12.212 1.00 60.06 90 ALA A C 1
ATOM 712 O O . ALA A 1 90 ? -4.896 12.927 -12.408 1.00 60.06 90 ALA A O 1
ATOM 713 N N . VAL A 1 91 ? -6.293 14.518 -13.168 1.00 65.00 91 VAL A N 1
ATOM 714 C CA . VAL A 1 91 ? -6.469 13.967 -14.519 1.00 65.00 91 VAL A CA 1
ATOM 715 C C . VAL A 1 91 ? -5.141 13.921 -15.277 1.00 65.00 91 VAL A C 1
ATOM 717 O O . VAL A 1 91 ? -4.843 12.939 -15.955 1.00 65.00 91 VAL A O 1
ATOM 720 N N . PHE A 1 92 ? -4.310 14.962 -15.163 1.00 68.12 92 PHE A N 1
ATOM 721 C CA . PHE A 1 92 ? -2.978 14.955 -15.763 1.00 68.12 92 PHE A CA 1
ATOM 722 C C . PHE A 1 92 ? -2.070 13.890 -15.135 1.00 68.12 92 PHE A C 1
ATOM 724 O O . PHE A 1 92 ? -1.360 13.201 -15.864 1.00 68.12 92 PHE A O 1
ATOM 731 N N . LEU A 1 93 ? -2.080 13.754 -13.805 1.00 65.25 93 LEU A N 1
ATOM 732 C CA . LEU A 1 93 ? -1.257 12.772 -13.089 1.00 65.25 93 LEU A CA 1
ATOM 733 C C . LEU A 1 93 ? -1.691 11.326 -13.362 1.00 65.25 93 LEU A C 1
ATOM 735 O O . LEU A 1 93 ? -0.828 10.458 -13.473 1.00 65.25 93 LEU A O 1
ATOM 739 N N . GLU A 1 94 ? -2.994 11.094 -13.515 1.00 63.91 94 GLU A N 1
ATOM 740 C CA . GLU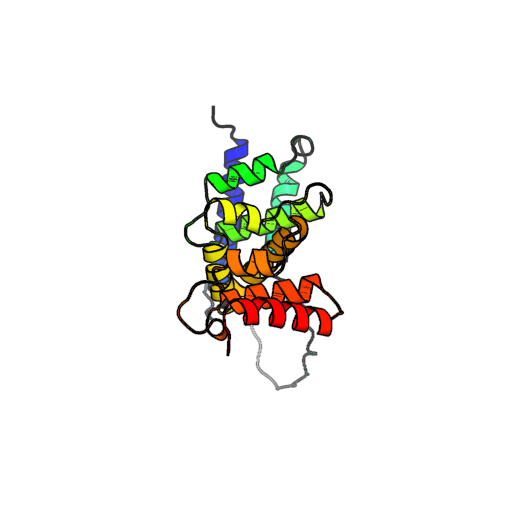 A 1 94 ? -3.586 9.806 -13.888 1.00 63.91 94 GLU A CA 1
ATOM 741 C C . GLU A 1 94 ? -3.225 9.423 -15.327 1.00 63.91 94 GLU A C 1
ATOM 743 O O . GLU A 1 94 ? -2.606 8.388 -15.551 1.00 63.91 94 GLU A O 1
ATOM 748 N N . LYS A 1 95 ? -3.488 10.295 -16.309 1.00 64.88 95 LYS A N 1
ATOM 749 C CA . LYS A 1 95 ? -3.159 10.026 -17.721 1.00 64.88 95 LYS A CA 1
ATOM 750 C C . LYS A 1 95 ? -1.661 9.805 -17.958 1.00 64.88 95 LYS A C 1
ATOM 752 O O . LYS A 1 95 ? -1.258 9.153 -18.918 1.00 64.88 95 LYS A O 1
ATOM 757 N N . TYR A 1 96 ? -0.816 10.398 -17.119 1.00 61.31 96 TYR A N 1
ATOM 758 C CA . TYR A 1 96 ? 0.631 10.249 -17.226 1.00 61.31 96 TYR A CA 1
ATOM 759 C C . TYR A 1 96 ? 1.122 8.847 -16.837 1.00 61.31 96 TYR A C 1
ATOM 761 O O . TYR A 1 96 ? 2.136 8.400 -17.369 1.00 61.31 96 TYR A O 1
ATOM 769 N N . LEU A 1 97 ? 0.408 8.156 -15.944 1.00 59.41 97 LEU A N 1
ATOM 770 C CA . LEU A 1 97 ? 0.709 6.775 -15.559 1.00 59.41 97 LEU A CA 1
ATOM 771 C C . LEU A 1 97 ? 0.368 5.775 -16.640 1.00 59.41 97 LEU A C 1
ATOM 773 O O . LEU A 1 97 ? 1.197 4.921 -16.931 1.00 59.41 97 LEU A O 1
ATOM 777 N N . GLU A 1 98 ? -0.808 5.922 -17.254 1.00 58.31 98 GLU A N 1
ATOM 778 C CA . GLU A 1 98 ? -1.290 5.008 -18.299 1.00 58.31 98 GLU A CA 1
ATOM 779 C C . GLU A 1 98 ? -0.287 4.893 -19.462 1.00 58.31 98 GLU A C 1
ATOM 781 O O . GLU A 1 98 ? -0.292 3.926 -20.212 1.00 58.31 98 GLU A O 1
ATOM 786 N N . ALA A 1 99 ? 0.611 5.873 -19.609 1.00 53.50 99 ALA A N 1
ATOM 787 C CA . ALA A 1 99 ? 1.652 5.882 -20.627 1.00 53.50 99 ALA A CA 1
ATOM 788 C C . ALA A 1 99 ? 3.014 5.297 -20.187 1.00 53.50 99 ALA A C 1
ATOM 790 O O . ALA A 1 99 ? 3.909 5.224 -21.031 1.00 53.50 99 ALA A O 1
ATOM 791 N N . ARG A 1 100 ? 3.247 4.998 -18.895 1.00 55.19 100 ARG A N 1
ATOM 792 C CA . ARG A 1 100 ? 4.614 4.827 -18.345 1.00 55.19 100 ARG A CA 1
ATOM 793 C C . ARG A 1 100 ? 4.796 3.882 -17.151 1.00 55.19 100 ARG A C 1
ATOM 795 O O . ARG A 1 100 ? 5.914 3.855 -16.632 1.00 55.19 100 ARG A O 1
ATOM 802 N N . VAL A 1 101 ? 3.784 3.152 -16.680 1.00 58.16 101 VAL A N 1
ATOM 803 C CA . VAL A 1 101 ? 4.035 2.141 -15.636 1.00 58.16 101 VAL A CA 1
ATOM 804 C C . VAL A 1 101 ? 4.962 1.071 -16.218 1.00 58.16 101 VAL A C 1
ATOM 806 O O . VAL A 1 101 ? 4.580 0.311 -17.098 1.00 58.16 101 VAL A O 1
ATOM 809 N N . ASP A 1 102 ? 6.212 1.097 -15.765 1.00 60.41 102 ASP A N 1
ATOM 810 C CA . ASP A 1 102 ? 7.202 0.051 -15.997 1.00 60.41 102 ASP A CA 1
ATOM 811 C C . ASP A 1 102 ? 6.738 -1.216 -15.259 1.00 60.41 102 ASP A C 1
ATOM 813 O O . ASP A 1 102 ? 6.159 -1.117 -14.171 1.00 60.41 102 ASP A O 1
ATOM 817 N N . ASP A 1 103 ? 7.017 -2.402 -15.803 1.00 68.56 103 ASP A N 1
ATOM 818 C CA . ASP A 1 103 ? 6.712 -3.681 -15.144 1.00 68.56 103 ASP A CA 1
ATOM 819 C C . ASP A 1 103 ? 7.335 -3.737 -13.734 1.00 68.56 103 ASP A C 1
ATOM 821 O O . ASP A 1 103 ? 6.795 -4.362 -12.802 1.00 68.56 103 ASP A O 1
ATOM 825 N N . ASN A 1 104 ? 8.453 -3.018 -13.569 1.00 81.56 104 ASN A N 1
ATOM 826 C CA . ASN A 1 104 ? 9.120 -2.788 -12.302 1.00 81.56 104 ASN A CA 1
ATOM 827 C C . ASN A 1 104 ? 8.474 -1.648 -11.485 1.00 81.56 104 ASN A C 1
ATOM 829 O O . ASN A 1 104 ? 8.743 -0.456 -11.685 1.00 81.56 104 ASN A O 1
ATOM 833 N N . LEU A 1 105 ? 7.714 -2.048 -10.458 1.00 85.50 105 LEU A N 1
ATOM 834 C CA . LEU A 1 105 ? 7.090 -1.161 -9.468 1.00 85.50 105 LEU A CA 1
ATOM 835 C C . LEU A 1 105 ? 8.101 -0.255 -8.745 1.00 85.50 105 LEU A C 1
ATOM 837 O O . LEU A 1 105 ? 7.756 0.848 -8.330 1.00 85.50 105 LEU A O 1
ATOM 841 N N . PHE A 1 106 ? 9.349 -0.699 -8.607 1.00 86.25 106 PHE A N 1
ATOM 842 C CA . PHE A 1 106 ? 10.397 0.031 -7.897 1.00 86.25 106 PHE A CA 1
ATOM 843 C C . PHE A 1 106 ? 11.345 0.787 -8.829 1.00 86.25 106 PHE A C 1
ATOM 845 O O . PHE A 1 106 ? 12.421 1.236 -8.414 1.00 86.25 106 PHE A O 1
ATOM 852 N N . SER A 1 107 ? 10.934 0.980 -10.084 1.00 82.62 107 SER A N 1
ATOM 853 C CA . SER A 1 107 ? 11.672 1.806 -11.028 1.00 82.62 107 SER A CA 1
ATOM 854 C C . SER A 1 107 ? 11.787 3.256 -10.528 1.00 82.62 107 SER A C 1
ATOM 856 O O . SER A 1 107 ? 10.881 3.792 -9.872 1.00 82.62 107 SER A O 1
ATOM 858 N N . PRO A 1 108 ? 12.875 3.958 -10.879 1.00 79.19 108 PRO A N 1
ATOM 859 C CA . PRO A 1 108 ? 13.024 5.375 -10.556 1.00 79.19 108 PRO A CA 1
ATOM 860 C C . PRO A 1 108 ? 11.894 6.256 -11.116 1.00 79.19 108 PRO A C 1
ATOM 862 O O . PRO A 1 108 ? 11.557 7.294 -10.541 1.00 79.19 108 PRO A O 1
ATOM 865 N N . THR A 1 109 ? 11.272 5.829 -12.218 1.00 77.38 109 THR A N 1
ATOM 866 C CA . THR A 1 109 ? 10.102 6.488 -12.807 1.00 77.38 109 THR A CA 1
ATOM 867 C C . THR A 1 109 ? 8.908 6.441 -11.856 1.00 77.38 109 THR A C 1
ATOM 869 O O . THR A 1 109 ? 8.372 7.503 -11.528 1.00 77.38 109 THR A O 1
ATOM 872 N N . VAL A 1 110 ? 8.533 5.256 -11.355 1.00 81.06 110 VAL A N 1
ATOM 873 C CA . VAL A 1 110 ? 7.433 5.106 -10.384 1.00 81.06 110 VAL A CA 1
ATOM 874 C C . VAL A 1 110 ? 7.750 5.874 -9.102 1.00 81.06 110 VAL A C 1
ATOM 876 O O . VAL A 1 110 ? 6.905 6.627 -8.620 1.00 81.06 110 VAL A O 1
ATOM 879 N N . TYR A 1 111 ? 8.991 5.794 -8.615 1.00 82.81 111 TYR A N 1
ATOM 880 C CA . TYR A 1 111 ? 9.444 6.548 -7.444 1.00 82.81 111 TYR A CA 1
ATOM 881 C C . TYR A 1 111 ? 9.198 8.059 -7.593 1.00 82.81 111 TYR A C 1
ATOM 883 O O . TYR A 1 111 ? 8.569 8.692 -6.742 1.00 82.81 111 TYR A O 1
ATOM 891 N N . SER A 1 112 ? 9.656 8.648 -8.703 1.00 75.75 112 SER A N 1
ATOM 892 C CA . SER A 1 112 ? 9.498 10.083 -8.972 1.00 75.75 112 SER A CA 1
ATOM 893 C C . SER A 1 112 ? 8.033 10.510 -9.113 1.00 75.75 112 SER A C 1
ATOM 895 O O . SER A 1 112 ? 7.668 11.637 -8.767 1.00 75.75 112 SER A O 1
ATOM 897 N N . TRP A 1 113 ? 7.181 9.612 -9.606 1.00 79.25 113 TRP A N 1
ATOM 898 C CA . TRP A 1 113 ? 5.756 9.858 -9.758 1.00 79.25 113 TRP A CA 1
ATOM 899 C C . TRP A 1 113 ? 5.017 9.818 -8.412 1.00 79.25 113 TRP A C 1
ATOM 901 O O . TRP A 1 113 ? 4.255 10.746 -8.134 1.00 79.25 113 TRP A O 1
ATOM 911 N N . VAL A 1 114 ? 5.299 8.836 -7.546 1.00 84.38 114 VAL A N 1
ATOM 912 C CA . VAL A 1 114 ? 4.734 8.783 -6.184 1.00 84.38 114 VAL A CA 1
ATOM 913 C C . VAL A 1 114 ? 5.104 10.047 -5.411 1.00 84.38 114 VAL A C 1
ATOM 915 O O . VAL A 1 114 ? 4.223 10.723 -4.885 1.00 84.38 114 VAL A O 1
ATOM 918 N N . ALA A 1 115 ? 6.380 10.452 -5.454 1.00 80.44 115 ALA A N 1
ATOM 919 C CA . ALA A 1 115 ? 6.848 11.676 -4.803 1.00 80.44 115 ALA A CA 1
ATOM 920 C C . ALA A 1 115 ? 6.061 12.924 -5.246 1.00 80.44 115 ALA A C 1
ATOM 922 O O . ALA A 1 115 ? 5.794 13.822 -4.4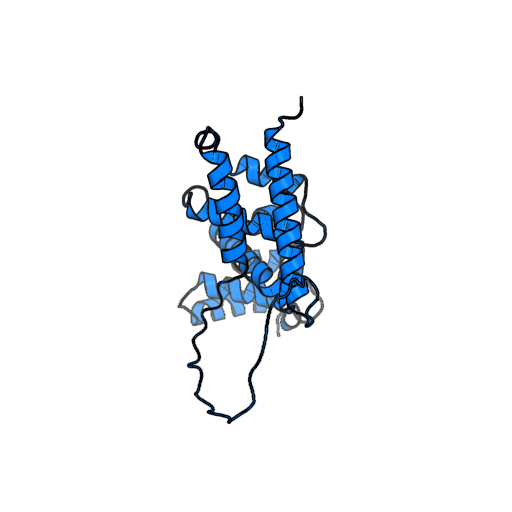47 1.00 80.44 115 ALA A O 1
ATOM 923 N N . ARG A 1 116 ? 5.667 12.991 -6.524 1.00 76.06 116 ARG A N 1
ATOM 924 C CA . ARG A 1 116 ? 4.861 14.095 -7.053 1.00 76.06 116 ARG A CA 1
ATOM 925 C C . ARG A 1 116 ? 3.425 14.058 -6.551 1.00 76.06 116 ARG A C 1
ATOM 927 O O . ARG A 1 116 ? 2.873 15.122 -6.278 1.00 76.06 116 ARG A O 1
ATOM 934 N N . ILE A 1 117 ? 2.817 12.880 -6.471 1.00 79.94 117 ILE A N 1
ATOM 935 C CA . ILE A 1 117 ? 1.471 12.764 -5.911 1.00 79.94 117 ILE A CA 1
ATOM 936 C C . ILE A 1 117 ? 1.467 13.180 -4.450 1.00 79.94 117 ILE A C 1
ATOM 938 O O . ILE A 1 117 ? 0.565 13.906 -4.055 1.00 79.94 117 ILE A O 1
ATOM 942 N N . ASP A 1 118 ? 2.488 12.820 -3.680 1.00 81.38 118 ASP A N 1
ATOM 943 C CA . ASP A 1 118 ? 2.566 13.221 -2.276 1.00 81.38 118 ASP A CA 1
ATOM 944 C C . ASP A 1 118 ? 2.621 14.746 -2.126 1.00 81.38 118 ASP A C 1
ATOM 946 O O . ASP A 1 118 ? 1.883 15.311 -1.320 1.00 81.38 118 ASP A O 1
ATOM 950 N N . ILE A 1 119 ? 3.406 15.430 -2.968 1.00 74.94 119 ILE A N 1
ATOM 951 C CA . ILE A 1 119 ? 3.406 16.900 -3.032 1.00 74.94 119 ILE A CA 1
ATOM 952 C C . ILE A 1 119 ? 2.013 17.423 -3.407 1.00 74.94 119 ILE A C 1
ATOM 954 O O . ILE A 1 119 ? 1.470 18.293 -2.730 1.00 74.94 119 ILE A O 1
ATOM 958 N N . PHE A 1 120 ? 1.413 16.889 -4.476 1.00 76.00 120 PHE A N 1
ATOM 959 C CA . PHE A 1 120 ? 0.098 17.331 -4.935 1.00 76.00 120 PHE A CA 1
ATOM 960 C C . PHE A 1 120 ? -0.971 17.160 -3.850 1.00 76.00 120 PHE A C 1
ATOM 962 O O . PHE A 1 120 ? -1.757 18.077 -3.628 1.00 76.00 120 PHE A O 1
ATOM 969 N N . ASN A 1 121 ? -0.976 16.021 -3.162 1.00 80.81 121 ASN A N 1
ATOM 970 C CA . ASN A 1 121 ? -1.900 15.683 -2.087 1.00 80.81 121 ASN A CA 1
ATOM 971 C C . ASN A 1 121 ? -1.721 16.580 -0.863 1.00 80.81 121 ASN A C 1
ATOM 973 O O . ASN A 1 121 ? -2.713 16.956 -0.241 1.00 80.81 121 ASN A O 1
ATOM 977 N N . ASN A 1 122 ? -0.475 16.918 -0.522 1.00 81.25 122 ASN A N 1
ATOM 978 C CA . ASN A 1 122 ? -0.162 17.847 0.559 1.00 81.25 122 ASN A CA 1
ATOM 979 C C . ASN A 1 122 ? -0.682 19.260 0.250 1.00 81.25 122 ASN A C 1
ATOM 981 O O . ASN A 1 122 ? -1.282 19.903 1.108 1.00 81.25 122 ASN A O 1
ATOM 985 N N . ASP A 1 123 ? -0.526 19.707 -0.997 1.00 76.44 123 ASP A N 1
ATOM 986 C CA . ASP A 1 123 ? -0.979 21.029 -1.445 1.00 76.44 123 ASP A CA 1
ATOM 987 C C . ASP A 1 123 ? -2.488 21.072 -1.755 1.00 76.44 123 ASP A C 1
ATOM 989 O O . ASP A 1 123 ? -3.090 22.145 -1.821 1.00 76.44 123 ASP A O 1
ATOM 993 N N . ASN A 1 124 ? -3.115 19.912 -1.972 1.00 72.75 124 ASN A N 1
ATOM 994 C CA . ASN A 1 124 ? -4.527 19.772 -2.331 1.00 72.75 124 ASN A CA 1
ATOM 995 C C . ASN A 1 124 ? -5.222 18.686 -1.483 1.00 72.75 124 ASN A C 1
ATOM 997 O O . ASN A 1 124 ? -5.664 17.671 -2.036 1.00 72.75 124 ASN A O 1
ATOM 1001 N N . PRO A 1 125 ? -5.381 18.882 -0.158 1.00 79.81 125 PRO A N 1
ATOM 1002 C CA . PRO A 1 125 ? -5.936 17.861 0.737 1.00 79.81 125 PRO A CA 1
ATOM 1003 C C . PRO A 1 125 ? -7.349 17.384 0.370 1.00 79.81 125 PRO A C 1
ATOM 1005 O O . PRO A 1 125 ? -7.737 16.273 0.719 1.00 79.81 125 PRO A O 1
ATOM 1008 N N . GLN A 1 126 ? -8.119 18.210 -0.338 1.00 78.25 126 GLN A N 1
ATOM 1009 C CA . GLN A 1 126 ? -9.476 17.917 -0.799 1.00 78.25 126 GLN A CA 1
ATOM 1010 C C . GLN A 1 126 ? -9.530 17.141 -2.128 1.00 78.25 126 GLN A C 1
ATOM 1012 O O . GLN A 1 126 ? -10.595 16.674 -2.518 1.00 78.25 126 GLN A O 1
ATOM 1017 N N . TYR A 1 127 ? -8.400 17.004 -2.829 1.00 78.50 127 TYR A N 1
ATOM 1018 C CA . TYR A 1 127 ? -8.298 16.319 -4.124 1.00 78.50 127 TYR A CA 1
ATOM 1019 C C . TYR A 1 127 ? -7.270 15.182 -4.093 1.00 78.50 127 TYR A C 1
ATOM 1021 O O . TYR A 1 127 ? -6.651 14.900 -5.116 1.00 78.50 127 TYR A O 1
ATOM 1029 N N . LYS A 1 128 ? -7.055 14.552 -2.930 1.00 82.56 128 LYS A N 1
ATOM 1030 C CA . LYS A 1 128 ? -6.033 13.512 -2.771 1.00 82.56 128 LYS A CA 1
ATOM 1031 C C . LYS A 1 128 ? -6.182 12.396 -3.806 1.00 82.56 128 LYS A C 1
ATOM 1033 O O . LYS A 1 128 ? -7.261 11.850 -4.022 1.00 82.56 128 LYS A O 1
ATOM 1038 N N . ILE A 1 129 ? -5.056 12.026 -4.391 1.00 83.19 129 ILE A N 1
ATOM 1039 C CA . ILE A 1 129 ? -4.893 10.906 -5.307 1.00 83.19 129 ILE A CA 1
ATOM 1040 C C . ILE A 1 129 ? -4.261 9.765 -4.517 1.00 83.19 129 ILE A C 1
ATOM 1042 O O . ILE A 1 129 ? -3.312 9.990 -3.773 1.00 83.19 129 ILE A O 1
ATOM 1046 N N . SER A 1 130 ? -4.743 8.537 -4.686 1.00 87.88 130 SER A N 1
ATOM 1047 C CA . SER A 1 130 ? -4.070 7.356 -4.138 1.00 87.88 130 SER A CA 1
ATOM 1048 C C . SER A 1 130 ? -3.145 6.758 -5.202 1.00 87.88 130 SER A C 1
ATOM 1050 O O . SER A 1 130 ? -3.652 6.226 -6.196 1.00 87.88 130 SER A O 1
ATOM 1052 N N . PRO A 1 131 ? -1.810 6.807 -5.017 1.00 86.81 131 PRO A N 1
ATOM 1053 C CA . PRO A 1 131 ? -0.885 6.115 -5.902 1.00 86.81 131 PRO A CA 1
ATOM 1054 C C . PRO A 1 131 ? -1.210 4.628 -6.066 1.00 86.81 131 PRO A C 1
ATOM 1056 O O . PRO A 1 131 ? -1.231 4.110 -7.181 1.00 86.81 131 PRO A O 1
ATOM 1059 N N . ALA A 1 132 ? -1.531 3.948 -4.963 1.00 86.81 132 ALA A N 1
ATOM 1060 C CA . ALA A 1 132 ? -1.852 2.528 -4.985 1.00 86.81 132 ALA A CA 1
ATOM 1061 C C . ALA A 1 132 ? -3.124 2.225 -5.788 1.00 86.81 132 ALA A C 1
ATOM 1063 O O . ALA A 1 132 ? -3.160 1.225 -6.494 1.00 86.81 132 ALA A O 1
ATOM 1064 N N . LYS A 1 133 ? -4.151 3.087 -5.730 1.00 85.50 133 LYS A N 1
ATOM 1065 C CA . LYS A 1 133 ? -5.380 2.915 -6.523 1.00 85.50 133 LYS A CA 1
ATOM 1066 C C . LYS A 1 133 ? -5.105 2.952 -8.021 1.00 85.50 133 LYS A C 1
ATOM 1068 O O . LYS A 1 133 ? -5.685 2.170 -8.764 1.00 85.50 133 LYS A O 1
ATOM 1073 N N . LEU A 1 134 ? -4.228 3.857 -8.448 1.00 83.25 134 LEU A N 1
ATOM 1074 C CA . LEU A 1 134 ? -3.889 4.012 -9.857 1.00 83.25 134 LEU A CA 1
ATOM 1075 C C . LEU A 1 134 ? -3.017 2.857 -10.356 1.00 83.25 134 LEU A C 1
ATOM 1077 O O . LEU A 1 134 ? -3.305 2.291 -11.402 1.00 83.25 134 LEU A O 1
ATOM 1081 N N . LEU A 1 135 ? -2.026 2.435 -9.570 1.00 83.25 135 LEU A N 1
ATOM 1082 C CA . LEU A 1 135 ? -1.212 1.256 -9.888 1.00 83.25 135 LEU A CA 1
ATOM 1083 C C . LEU A 1 135 ? -2.035 -0.043 -9.873 1.00 83.25 135 LEU A C 1
ATOM 1085 O O . LEU A 1 135 ? -1.766 -0.952 -10.653 1.00 83.25 135 LEU A O 1
ATOM 1089 N N . ALA A 1 136 ? -3.065 -0.115 -9.024 1.00 82.88 136 ALA A N 1
ATOM 1090 C CA . ALA A 1 136 ? -3.978 -1.252 -8.944 1.00 82.88 136 ALA A CA 1
ATOM 1091 C C . ALA A 1 136 ? -5.013 -1.321 -10.094 1.00 82.88 136 ALA A C 1
ATOM 1093 O O . ALA A 1 136 ? -5.845 -2.228 -10.122 1.00 82.88 136 ALA A O 1
ATOM 1094 N N . LYS A 1 137 ? -5.032 -0.335 -11.000 1.00 78.12 137 LYS A N 1
ATOM 1095 C CA . LYS A 1 137 ? -5.880 -0.359 -12.202 1.00 78.12 137 LYS A CA 1
ATOM 1096 C C . LYS A 1 137 ? -5.281 -1.280 -13.265 1.00 78.12 137 LYS A C 1
ATOM 1098 O O . LYS A 1 137 ? -6.016 -2.051 -13.874 1.00 78.12 137 LYS A O 1
ATOM 1103 N N . ASP A 1 138 ? -3.960 -1.208 -13.429 1.00 66.44 138 ASP A N 1
ATOM 1104 C CA . ASP A 1 138 ? -3.205 -1.978 -14.423 1.00 66.44 138 ASP A CA 1
ATOM 1105 C C . ASP A 1 138 ? -2.647 -3.286 -13.839 1.00 66.44 138 ASP A C 1
ATOM 1107 O O . ASP A 1 138 ? -2.524 -4.285 -14.540 1.00 66.44 138 ASP A O 1
ATOM 1111 N N . SER A 1 139 ? -2.326 -3.296 -12.540 1.00 67.56 139 SER A N 1
ATOM 1112 C CA . SER A 1 139 ? -1.968 -4.496 -11.769 1.00 67.56 139 SER A CA 1
ATOM 1113 C C . SER A 1 139 ? -3.120 -4.853 -10.837 1.00 67.56 139 SER A C 1
ATOM 1115 O O . SER A 1 139 ? -3.698 -3.959 -10.238 1.00 67.56 139 SER A O 1
ATOM 1117 N N . SER A 1 140 ? -3.464 -6.118 -10.621 1.00 85.25 140 SER A N 1
ATOM 1118 C CA . SER A 1 140 ? -4.496 -6.434 -9.618 1.00 85.25 140 SER A CA 1
ATOM 1119 C C . SER A 1 140 ? -4.082 -5.962 -8.207 1.00 85.25 140 SER A C 1
ATOM 1121 O O . SER A 1 140 ? -2.895 -5.864 -7.883 1.00 85.25 140 SER A O 1
ATOM 1123 N N . HIS A 1 141 ? -5.049 -5.698 -7.313 1.00 89.56 141 HIS A N 1
ATOM 1124 C CA . HIS A 1 141 ? -4.747 -5.350 -5.912 1.00 89.56 141 HIS A CA 1
ATOM 1125 C C . HIS A 1 141 ? -3.867 -6.407 -5.214 1.00 89.56 141 HIS A C 1
ATOM 1127 O O . HIS A 1 141 ? -3.043 -6.046 -4.373 1.00 89.56 141 HIS A O 1
ATOM 1133 N N . LEU A 1 142 ? -4.031 -7.682 -5.582 1.00 91.25 142 LEU A N 1
ATOM 1134 C CA . LEU A 1 142 ? -3.223 -8.800 -5.104 1.00 91.25 142 LEU A CA 1
ATOM 1135 C C . LEU A 1 142 ? -1.772 -8.712 -5.590 1.00 91.25 142 LEU A C 1
ATOM 1137 O O . LEU A 1 142 ? -0.846 -8.781 -4.784 1.00 91.25 142 LEU A O 1
ATOM 1141 N N . GLU A 1 143 ? -1.556 -8.542 -6.895 1.00 89.44 143 GLU A N 1
ATOM 1142 C CA . GLU A 1 143 ? -0.206 -8.423 -7.461 1.00 89.44 143 GLU A CA 1
ATOM 1143 C C . GLU A 1 143 ? 0.529 -7.212 -6.900 1.00 89.44 143 GLU A C 1
ATOM 1145 O O . GLU A 1 143 ? 1.705 -7.313 -6.548 1.00 89.44 143 GLU A O 1
ATOM 1150 N N . LEU A 1 144 ? -0.173 -6.084 -6.757 1.00 91.19 144 LEU A N 1
ATOM 1151 C CA . LEU A 1 144 ? 0.386 -4.892 -6.138 1.00 91.19 144 LEU A CA 1
ATOM 1152 C C . LEU A 1 144 ? 0.805 -5.166 -4.687 1.00 91.19 144 LEU A C 1
ATOM 1154 O O . LEU A 1 144 ? 1.926 -4.826 -4.319 1.00 91.19 144 LEU A O 1
ATOM 1158 N N . ALA A 1 145 ? -0.047 -5.813 -3.880 1.00 93.12 145 ALA A N 1
ATOM 1159 C CA . ALA A 1 145 ? 0.289 -6.168 -2.498 1.00 93.12 145 ALA A CA 1
ATOM 1160 C C . ALA A 1 145 ? 1.534 -7.069 -2.428 1.00 93.12 145 ALA A C 1
ATOM 1162 O O . ALA A 1 145 ? 2.451 -6.794 -1.661 1.00 93.12 145 ALA A O 1
ATOM 1163 N N . ARG A 1 146 ? 1.630 -8.088 -3.290 1.00 91.88 146 ARG A N 1
ATOM 1164 C CA . ARG A 1 146 ? 2.798 -8.984 -3.340 1.00 91.88 146 ARG A CA 1
ATOM 1165 C C . ARG A 1 146 ? 4.084 -8.260 -3.727 1.00 91.88 146 ARG A C 1
ATOM 1167 O O . ARG A 1 146 ? 5.113 -8.473 -3.087 1.00 91.88 146 ARG A O 1
ATOM 1174 N N . LYS A 1 147 ? 4.036 -7.395 -4.748 1.00 91.31 147 LYS A N 1
ATOM 1175 C CA . LYS A 1 147 ? 5.194 -6.582 -5.150 1.00 91.31 147 LYS A CA 1
ATOM 1176 C C . LYS A 1 147 ? 5.628 -5.659 -4.007 1.00 91.31 147 LYS A C 1
ATOM 1178 O O . LYS A 1 147 ? 6.819 -5.582 -3.725 1.00 91.31 147 LYS A O 1
ATOM 1183 N N . ILE A 1 148 ? 4.679 -5.013 -3.324 1.00 93.75 148 ILE A N 1
ATOM 1184 C CA . ILE A 1 148 ? 4.944 -4.164 -2.154 1.00 93.75 148 ILE A CA 1
ATOM 1185 C C . ILE A 1 148 ? 5.632 -4.958 -1.038 1.00 93.75 148 ILE A C 1
ATOM 1187 O O . ILE A 1 148 ? 6.690 -4.537 -0.581 1.00 93.75 148 ILE A O 1
ATOM 1191 N N . GLU A 1 149 ? 5.083 -6.104 -0.630 1.00 92.94 149 GLU A N 1
ATOM 1192 C CA . GLU A 1 149 ? 5.661 -6.928 0.444 1.00 92.94 149 GLU A CA 1
ATOM 1193 C C . GLU A 1 149 ? 7.080 -7.404 0.102 1.00 92.94 149 GLU A C 1
ATOM 1195 O O . GLU A 1 149 ? 7.973 -7.337 0.945 1.00 92.94 149 GLU A O 1
ATOM 1200 N N . ALA A 1 150 ? 7.342 -7.782 -1.155 1.00 91.56 150 ALA A N 1
ATOM 1201 C CA . ALA A 1 150 ? 8.699 -8.091 -1.606 1.00 91.56 150 ALA A CA 1
ATOM 1202 C C . ALA A 1 150 ? 9.643 -6.878 -1.477 1.00 91.56 150 ALA A C 1
ATOM 1204 O O . ALA A 1 150 ? 10.763 -7.012 -0.983 1.00 91.56 150 ALA A O 1
ATOM 1205 N N . GLY A 1 151 ? 9.182 -5.683 -1.858 1.00 90.56 151 GLY A N 1
ATOM 1206 C CA . GLY A 1 151 ? 9.955 -4.446 -1.725 1.00 90.56 151 GLY A CA 1
ATOM 1207 C C . GLY A 1 151 ? 10.222 -4.029 -0.278 1.00 90.56 151 GLY A C 1
ATOM 1208 O O . GLY A 1 151 ? 11.253 -3.425 -0.005 1.00 90.56 151 GLY A O 1
ATOM 1209 N N . LEU A 1 152 ? 9.355 -4.380 0.679 1.00 92.25 152 LEU A N 1
ATOM 1210 C CA . LEU A 1 152 ? 9.595 -4.109 2.105 1.00 92.25 152 LEU A CA 1
ATOM 1211 C C . LEU A 1 152 ? 10.817 -4.873 2.646 1.00 92.25 152 LEU A C 1
ATOM 1213 O O . LEU A 1 152 ? 11.507 -4.388 3.554 1.00 92.25 152 LEU A O 1
ATOM 1217 N N . LEU A 1 153 ? 11.116 -6.039 2.069 1.00 89.44 153 LEU A N 1
ATOM 1218 C CA . LEU A 1 153 ? 12.267 -6.866 2.436 1.00 89.44 153 LEU A CA 1
ATOM 1219 C C . LEU A 1 153 ? 13.588 -6.331 1.860 1.00 89.44 153 LEU A C 1
ATOM 1221 O O . LEU A 1 153 ? 14.642 -6.556 2.454 1.00 89.44 153 LEU A O 1
ATOM 1225 N N . ILE A 1 154 ? 13.543 -5.583 0.756 1.00 87.12 154 ILE A N 1
ATOM 1226 C CA . ILE A 1 154 ? 14.718 -5.058 0.049 1.00 87.12 154 ILE A CA 1
ATOM 1227 C C . ILE A 1 154 ? 15.021 -3.635 0.535 1.00 87.12 154 ILE A C 1
ATOM 1229 O O . ILE A 1 154 ? 14.202 -2.733 0.388 1.00 87.12 154 ILE A O 1
ATOM 1233 N N . SER A 1 155 ? 16.213 -3.408 1.099 1.00 80.62 155 SER A N 1
ATOM 1234 C CA . SER A 1 155 ? 16.583 -2.116 1.708 1.00 80.62 155 SER A CA 1
ATOM 1235 C C . SER A 1 155 ? 16.396 -0.920 0.765 1.00 80.62 155 SER A C 1
ATOM 1237 O O . SER A 1 155 ? 15.845 0.099 1.180 1.00 80.62 155 SER A O 1
ATOM 1239 N N . ASP A 1 156 ? 16.802 -1.053 -0.499 1.00 83.44 156 ASP A N 1
ATOM 1240 C CA . ASP A 1 156 ? 16.751 0.043 -1.479 1.00 83.44 156 ASP A CA 1
ATOM 1241 C C . ASP A 1 156 ? 15.325 0.379 -1.954 1.00 83.44 156 ASP A C 1
ATOM 1243 O O . ASP A 1 156 ? 15.062 1.495 -2.411 1.00 83.44 156 ASP A O 1
ATOM 1247 N N . ASP A 1 157 ? 14.385 -0.561 -1.817 1.00 87.50 157 ASP A N 1
ATOM 1248 C CA . ASP A 1 157 ? 12.996 -0.406 -2.263 1.00 87.50 157 ASP A CA 1
ATOM 1249 C C . ASP A 1 157 ? 12.025 -0.162 -1.106 1.00 87.50 157 ASP A C 1
ATOM 1251 O O . ASP A 1 157 ? 10.914 0.337 -1.320 1.00 87.50 157 ASP A O 1
ATOM 1255 N N . ARG A 1 158 ? 12.465 -0.427 0.129 1.00 89.19 158 ARG A N 1
ATOM 1256 C CA . ARG A 1 158 ? 11.658 -0.339 1.348 1.00 89.19 158 ARG A CA 1
ATOM 1257 C C . ARG A 1 158 ? 10.966 1.004 1.506 1.00 89.19 158 ARG A C 1
ATOM 1259 O O . ARG A 1 158 ? 9.812 1.034 1.925 1.00 89.19 158 ARG A O 1
ATOM 1266 N N . GLU A 1 159 ? 11.635 2.110 1.181 1.00 87.75 159 GLU A N 1
ATOM 1267 C CA . GLU A 1 159 ? 11.044 3.446 1.330 1.00 87.75 159 GLU A CA 1
ATOM 1268 C C . GLU A 1 159 ? 9.805 3.596 0.429 1.00 87.75 159 GLU A C 1
ATOM 1270 O O . GLU A 1 159 ? 8.744 4.024 0.886 1.00 87.75 159 GLU A O 1
ATOM 1275 N N . LEU A 1 160 ? 9.916 3.211 -0.849 1.00 89.31 160 LEU A N 1
ATOM 1276 C CA . LEU A 1 160 ? 8.815 3.300 -1.813 1.00 89.31 160 LEU A CA 1
ATOM 1277 C C . LEU A 1 160 ? 7.736 2.260 -1.508 1.00 89.31 160 LEU A C 1
ATOM 1279 O O . LEU A 1 160 ? 6.551 2.587 -1.542 1.00 89.31 160 LEU A O 1
ATOM 1283 N N . ALA A 1 161 ? 8.137 1.040 -1.149 1.00 92.69 161 ALA A N 1
ATOM 1284 C CA . ALA A 1 161 ? 7.223 -0.010 -0.724 1.00 92.69 161 ALA A CA 1
ATOM 1285 C C . ALA A 1 161 ? 6.390 0.421 0.493 1.00 92.69 161 ALA A C 1
ATOM 1287 O O . ALA A 1 161 ? 5.177 0.247 0.487 1.00 92.69 161 ALA A O 1
ATOM 1288 N N . THR A 1 162 ? 7.005 1.066 1.489 1.00 92.69 162 THR A N 1
ATOM 1289 C CA . THR A 1 162 ? 6.304 1.580 2.680 1.00 92.69 162 THR A CA 1
ATOM 1290 C C . THR A 1 162 ? 5.238 2.602 2.294 1.00 92.69 162 THR A C 1
ATOM 1292 O O . THR A 1 162 ? 4.080 2.449 2.683 1.00 92.69 162 THR A O 1
ATOM 1295 N N . ARG A 1 163 ? 5.588 3.585 1.449 1.00 91.31 163 ARG A N 1
ATOM 1296 C CA . ARG A 1 163 ? 4.628 4.594 0.965 1.00 91.31 163 ARG A CA 1
ATOM 1297 C C . ARG A 1 163 ? 3.478 3.983 0.169 1.00 91.31 163 ARG A C 1
ATOM 1299 O O . ARG A 1 163 ? 2.322 4.368 0.340 1.00 91.31 163 ARG A O 1
ATOM 1306 N N . LEU A 1 164 ? 3.775 3.021 -0.702 1.00 93.56 164 LEU A N 1
ATOM 1307 C CA . LEU A 1 164 ? 2.751 2.328 -1.481 1.00 93.56 164 LEU A CA 1
ATOM 1308 C C . LEU A 1 164 ? 1.848 1.465 -0.593 1.00 93.56 164 LEU A C 1
ATOM 1310 O O . LEU A 1 164 ? 0.639 1.439 -0.818 1.00 93.56 164 LEU A O 1
ATOM 1314 N N . ALA A 1 165 ? 2.402 0.820 0.437 1.00 94.31 165 ALA A N 1
ATOM 1315 C CA . ALA A 1 165 ? 1.641 0.039 1.407 1.00 94.31 165 ALA A CA 1
ATOM 1316 C C . ALA A 1 165 ? 0.656 0.921 2.191 1.00 94.31 165 ALA A C 1
ATOM 1318 O O . ALA A 1 165 ? -0.508 0.555 2.349 1.00 94.31 165 ALA A O 1
ATOM 1319 N N . GLU A 1 166 ? 1.105 2.086 2.665 1.00 93.50 166 GLU A N 1
ATOM 1320 C CA . GLU A 1 166 ? 0.251 3.088 3.322 1.00 93.50 166 GLU A CA 1
ATOM 1321 C C . GLU A 1 166 ? -0.863 3.554 2.383 1.00 93.50 166 GLU A C 1
ATOM 1323 O O . GLU A 1 166 ? -2.045 3.424 2.704 1.00 93.50 166 GLU A O 1
ATOM 1328 N N . SER A 1 167 ? -0.500 3.975 1.169 1.00 93.31 167 SER A N 1
ATOM 1329 C CA . SER A 1 167 ? -1.462 4.410 0.156 1.00 93.31 167 SER A CA 1
ATOM 1330 C C . SER A 1 167 ? -2.513 3.342 -0.177 1.00 93.31 167 SER A C 1
ATOM 1332 O O . SER A 1 167 ? -3.683 3.667 -0.407 1.00 93.31 167 SER A O 1
ATOM 1334 N N . GLN A 1 168 ? -2.115 2.067 -0.209 1.00 94.25 168 GLN A N 1
ATOM 1335 C CA . GLN A 1 168 ? -3.004 0.942 -0.484 1.00 94.25 168 GLN A CA 1
ATOM 1336 C C . GLN A 1 168 ? -4.044 0.767 0.630 1.00 94.25 168 GLN A C 1
ATOM 1338 O O . GLN A 1 168 ? -5.237 0.638 0.341 1.00 94.25 168 GLN A O 1
ATOM 1343 N N . ARG A 1 169 ? -3.622 0.826 1.898 1.00 94.12 169 ARG A N 1
ATOM 1344 C CA . ARG A 1 169 ? -4.524 0.702 3.054 1.00 94.12 169 ARG A CA 1
ATOM 1345 C C . ARG A 1 169 ? -5.450 1.907 3.191 1.00 94.12 169 ARG A C 1
ATOM 1347 O O . ARG A 1 169 ? -6.654 1.722 3.387 1.00 94.12 169 ARG A O 1
ATOM 1354 N N . GLU A 1 170 ? -4.932 3.118 2.995 1.00 91.81 170 GLU A N 1
ATOM 1355 C CA . GLU A 1 170 ? -5.737 4.343 2.960 1.00 91.81 170 GLU A CA 1
ATOM 1356 C C . GLU A 1 170 ? -6.806 4.281 1.864 1.00 91.81 170 GLU A C 1
ATOM 1358 O O . GLU A 1 170 ? -7.959 4.637 2.108 1.00 91.81 170 GLU A O 1
ATOM 1363 N N . CYS A 1 171 ? -6.462 3.766 0.678 1.00 91.31 171 CYS A N 1
ATOM 1364 C CA . CYS A 1 171 ? -7.421 3.570 -0.407 1.00 91.31 171 CYS A CA 1
ATOM 1365 C C . CYS A 1 171 ? -8.557 2.631 0.003 1.00 91.31 171 CYS A C 1
ATOM 1367 O O . CYS A 1 171 ? -9.726 2.939 -0.221 1.00 91.31 171 CYS A O 1
ATOM 1369 N N . TRP A 1 172 ? -8.242 1.481 0.600 1.00 94.75 172 TRP A N 1
ATOM 1370 C CA . TRP A 1 172 ? -9.268 0.533 1.035 1.00 94.75 172 TRP A CA 1
ATOM 1371 C C . TRP A 1 172 ? -10.148 1.095 2.152 1.00 94.75 172 TRP A C 1
ATOM 1373 O O . TRP A 1 172 ? -11.344 0.800 2.191 1.00 94.75 172 TRP A O 1
ATOM 1383 N N . LYS A 1 173 ? -9.577 1.915 3.041 1.00 92.44 173 LYS A N 1
ATOM 1384 C CA . LYS A 1 173 ? -10.319 2.632 4.083 1.00 92.44 173 LYS A CA 1
ATOM 1385 C C . LYS A 1 173 ? -11.254 3.680 3.480 1.00 92.44 173 LYS A C 1
ATOM 1387 O O . LYS A 1 173 ? -12.425 3.711 3.843 1.00 92.44 173 LYS A O 1
ATOM 1392 N N . ALA A 1 174 ? -10.769 4.480 2.531 1.00 89.50 174 ALA A N 1
ATOM 1393 C CA . ALA A 1 174 ? -11.559 5.492 1.831 1.00 89.50 174 ALA A CA 1
ATOM 1394 C C . ALA A 1 174 ? -12.698 4.877 0.999 1.00 89.50 174 ALA A C 1
ATOM 1396 O O . ALA A 1 174 ? -13.798 5.418 0.967 1.00 89.50 174 ALA A O 1
ATOM 1397 N N . ASP A 1 175 ? -12.463 3.712 0.391 1.00 90.50 175 ASP A N 1
ATOM 1398 C CA . ASP A 1 175 ? -13.485 2.925 -0.311 1.00 90.50 175 ASP A CA 1
ATOM 1399 C C . ASP A 1 175 ? -14.474 2.218 0.658 1.00 90.50 175 ASP A C 1
ATOM 1401 O O . ASP A 1 175 ? -15.351 1.477 0.208 1.00 90.50 175 ASP A O 1
ATOM 1405 N N . GLY A 1 176 ? -14.321 2.370 1.982 1.00 92.50 176 GLY A N 1
ATOM 1406 C CA . GLY A 1 176 ? -15.207 1.777 2.991 1.00 92.50 176 GLY A CA 1
ATOM 1407 C C . GLY A 1 176 ? -15.179 0.246 3.034 1.00 92.50 176 GLY A C 1
ATOM 1408 O O . GLY A 1 176 ? -16.182 -0.390 3.361 1.00 92.50 176 GLY A O 1
ATOM 1409 N N . ARG A 1 177 ? -14.059 -0.386 2.657 1.00 94.38 177 ARG A N 1
ATOM 1410 C CA . ARG A 1 177 ? -13.980 -1.853 2.581 1.00 94.38 177 ARG A CA 1
ATOM 1411 C C . ARG A 1 177 ? -14.035 -2.485 3.990 1.00 94.38 177 ARG A C 1
ATOM 1413 O O . ARG A 1 177 ? -13.598 -1.918 4.992 1.00 94.38 177 ARG A O 1
ATOM 1420 N N . SER A 1 178 ? -14.633 -3.671 4.097 1.00 94.81 178 SER A N 1
ATOM 1421 C CA . SER A 1 178 ? -14.584 -4.488 5.321 1.00 94.81 178 SER A CA 1
ATOM 1422 C C . SER A 1 178 ? -13.311 -5.337 5.353 1.00 94.81 178 SER A C 1
ATOM 1424 O O . SER A 1 178 ? -12.725 -5.581 4.292 1.00 94.81 178 SER A O 1
ATOM 1426 N N . ALA A 1 179 ? -12.894 -5.836 6.528 1.00 95.19 179 ALA A N 1
ATOM 1427 C CA . ALA A 1 179 ? -11.753 -6.753 6.597 1.00 95.19 179 ALA A CA 1
ATOM 1428 C C . ALA A 1 179 ? -11.990 -7.994 5.732 1.00 95.19 179 ALA A C 1
ATOM 1430 O O . ALA A 1 179 ? -11.088 -8.408 5.013 1.00 95.19 179 ALA A O 1
ATOM 1431 N N . MET A 1 180 ? -13.220 -8.521 5.722 1.00 94.81 180 MET A N 1
ATOM 1432 C CA . MET A 1 180 ? -13.625 -9.633 4.857 1.00 94.81 180 MET A CA 1
ATOM 1433 C C . MET A 1 180 ? -13.463 -9.308 3.365 1.00 94.81 180 MET A C 1
ATOM 1435 O O . MET A 1 180 ? -12.964 -10.122 2.593 1.00 94.81 180 MET A O 1
ATOM 1439 N N . LYS A 1 181 ? -13.862 -8.105 2.935 1.00 95.44 181 LYS A N 1
ATOM 1440 C CA . LYS A 1 181 ? -13.740 -7.704 1.527 1.00 95.44 181 LYS A CA 1
ATOM 1441 C C . LYS A 1 181 ? -12.276 -7.604 1.103 1.00 95.44 181 LYS A C 1
ATOM 1443 O O . LYS A 1 181 ? -11.952 -8.028 -0.000 1.00 95.44 181 LYS A O 1
ATOM 1448 N N . VAL A 1 182 ? -11.403 -7.074 1.961 1.00 96.19 182 VAL A N 1
ATOM 1449 C CA . VAL A 1 182 ? -9.955 -7.023 1.689 1.00 96.19 182 VAL A CA 1
ATOM 1450 C C . VAL A 1 182 ? -9.324 -8.418 1.761 1.00 96.19 182 VAL A C 1
ATOM 1452 O O . VAL A 1 182 ? -8.486 -8.733 0.928 1.00 96.19 182 VAL A O 1
ATOM 1455 N N . PHE A 1 183 ? -9.775 -9.285 2.670 1.00 94.81 183 PHE A N 1
ATOM 1456 C CA . PHE A 1 183 ? -9.318 -10.676 2.765 1.00 94.81 183 PHE A CA 1
ATOM 1457 C C . PHE A 1 183 ? -9.517 -11.431 1.443 1.00 94.81 183 PHE A C 1
ATOM 1459 O O . PHE A 1 183 ? -8.581 -12.033 0.924 1.00 94.81 183 PHE A O 1
ATOM 1466 N N . ARG A 1 184 ? -10.711 -11.316 0.845 1.00 93.94 184 ARG A N 1
ATOM 1467 C CA . ARG A 1 184 ? -11.017 -11.905 -0.471 1.00 93.94 184 ARG A CA 1
ATOM 1468 C C . ARG A 1 184 ? -10.329 -11.191 -1.631 1.00 93.94 184 ARG A C 1
ATOM 1470 O O . ARG A 1 184 ? -9.934 -11.829 -2.596 1.00 93.94 184 ARG A O 1
ATOM 1477 N N . LEU A 1 185 ? -10.164 -9.868 -1.544 1.00 94.38 185 LEU A N 1
ATOM 1478 C CA . LEU A 1 185 ? -9.425 -9.084 -2.544 1.00 94.38 185 LEU A CA 1
ATOM 1479 C C . LEU A 1 185 ? -7.970 -9.553 -2.681 1.00 94.38 185 LEU A C 1
ATOM 1481 O O . LEU A 1 185 ? -7.392 -9.456 -3.758 1.00 94.38 185 LEU A O 1
ATOM 1485 N N . LEU A 1 186 ? -7.399 -10.032 -1.578 1.00 94.38 186 LEU A N 1
ATOM 1486 C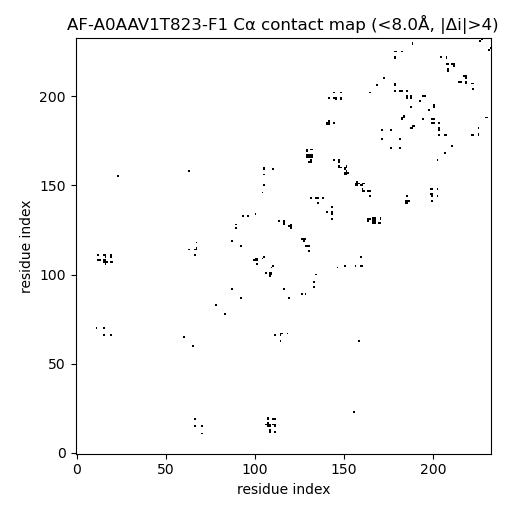 CA . LEU A 1 186 ? -6.057 -10.594 -1.499 1.00 94.38 186 LEU A CA 1
ATOM 1487 C C . LEU A 1 186 ? -6.048 -12.124 -1.648 1.00 94.38 186 LEU A C 1
ATOM 1489 O O . LEU A 1 186 ? -5.023 -12.751 -1.407 1.00 94.38 186 LEU A O 1
ATOM 1493 N N . GLU A 1 187 ? -7.177 -12.724 -2.035 1.00 93.19 187 GLU A N 1
ATOM 1494 C CA . GLU A 1 187 ? -7.327 -14.165 -2.272 1.00 93.19 187 GLU A CA 1
ATOM 1495 C C . GLU A 1 187 ? -6.888 -15.048 -1.087 1.00 93.19 187 GLU A C 1
ATOM 1497 O O . GLU A 1 187 ? -6.472 -16.200 -1.249 1.00 93.19 187 GLU A O 1
ATOM 1502 N N . LEU A 1 188 ? -6.996 -14.527 0.138 1.00 92.62 188 LEU A N 1
ATOM 1503 C CA . LEU A 1 188 ? -6.665 -15.262 1.361 1.00 92.62 188 LEU A CA 1
ATOM 1504 C C . LEU A 1 188 ? -7.734 -16.307 1.725 1.00 92.62 188 LEU A C 1
ATOM 1506 O O . LEU A 1 188 ? -7.483 -17.202 2.530 1.00 92.62 188 LEU A O 1
ATOM 1510 N N . ASP A 1 189 ? -8.916 -16.229 1.114 1.00 90.94 189 ASP A N 1
ATOM 1511 C CA . ASP A 1 189 ? -9.986 -17.227 1.188 1.00 90.94 189 ASP A CA 1
ATOM 1512 C C . ASP A 1 189 ? -9.760 -18.421 0.250 1.00 90.94 189 ASP A C 1
ATOM 1514 O O . ASP A 1 189 ? -10.422 -19.449 0.391 1.00 90.94 189 ASP A O 1
ATOM 1518 N N . LYS A 1 190 ? -8.825 -18.314 -0.703 1.00 89.00 190 LYS A N 1
ATOM 1519 C CA . LYS A 1 190 ? -8.516 -19.401 -1.634 1.00 89.00 190 LYS A CA 1
ATOM 1520 C C . LYS A 1 190 ? -7.685 -20.498 -0.949 1.00 89.00 190 LYS A C 1
ATOM 1522 O O . LYS A 1 190 ? -6.693 -20.183 -0.272 1.00 89.00 190 LYS A O 1
ATOM 1527 N N . PRO A 1 191 ? -8.010 -21.784 -1.181 1.00 79.44 191 PRO A N 1
ATOM 1528 C CA . PRO A 1 191 ? -7.226 -22.904 -0.666 1.00 79.44 191 PRO A CA 1
ATOM 1529 C C . PRO A 1 191 ? -5.798 -22.889 -1.231 1.00 79.44 191 PRO A C 1
ATOM 1531 O O . PRO A 1 191 ? -5.550 -22.356 -2.312 1.00 79.44 191 PRO A O 1
ATOM 1534 N N . GLY A 1 192 ? -4.843 -23.456 -0.493 1.00 78.00 192 GLY A N 1
ATOM 1535 C CA . GLY A 1 192 ? -3.435 -23.498 -0.894 1.00 78.00 192 GLY A CA 1
ATOM 1536 C C . GLY A 1 192 ? -2.499 -23.580 0.308 1.00 78.00 192 GLY A C 1
ATOM 1537 O O . GLY A 1 192 ? -2.866 -24.136 1.339 1.00 78.00 192 GLY A O 1
ATOM 1538 N N . ARG A 1 193 ? -1.304 -22.984 0.188 1.00 76.62 193 ARG A N 1
ATOM 1539 C CA . ARG A 1 193 ? -0.371 -22.826 1.320 1.00 76.62 193 ARG A CA 1
ATOM 1540 C C . ARG A 1 193 ? -1.042 -22.121 2.494 1.00 76.62 193 ARG A C 1
ATOM 1542 O O . ARG A 1 193 ? -1.955 -21.313 2.275 1.00 76.62 193 ARG A O 1
ATOM 1549 N N . SER A 1 194 ? -0.545 -22.402 3.698 1.00 86.88 194 SER A N 1
ATOM 1550 C CA . SER A 1 194 ? -0.979 -21.749 4.931 1.00 86.88 194 SER A CA 1
ATOM 1551 C C . SER A 1 194 ? -1.070 -20.241 4.719 1.00 86.88 194 SER A C 1
ATOM 1553 O O . SER A 1 194 ? -0.130 -19.625 4.215 1.00 86.88 194 SER A O 1
ATOM 1555 N N . ILE A 1 195 ? -2.205 -19.635 5.077 1.00 88.44 195 ILE A N 1
ATOM 1556 C CA . ILE A 1 195 ? -2.397 -18.187 4.914 1.00 88.44 195 ILE A CA 1
ATOM 1557 C C . ILE A 1 195 ? -1.334 -17.387 5.672 1.00 88.44 195 ILE A C 1
ATOM 1559 O O . ILE A 1 195 ? -0.949 -16.318 5.220 1.00 88.44 195 ILE A O 1
ATOM 1563 N N . PHE A 1 196 ? -0.801 -17.935 6.767 1.00 86.81 196 PHE A N 1
ATOM 1564 C CA . PHE A 1 196 ? 0.243 -17.302 7.571 1.00 86.81 196 PHE A CA 1
ATOM 1565 C C . 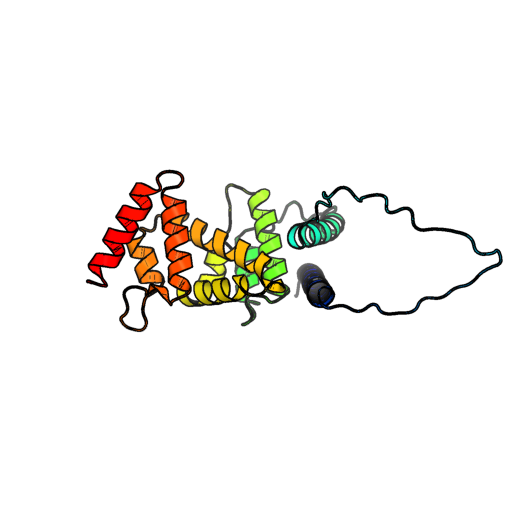PHE A 1 196 ? 1.604 -17.239 6.866 1.00 86.81 196 PHE A C 1
ATOM 1567 O O . PHE A 1 196 ? 2.443 -16.428 7.242 1.00 86.81 196 PHE A O 1
ATOM 1574 N N . GLU A 1 197 ? 1.816 -18.061 5.837 1.00 87.69 197 GLU A N 1
ATOM 1575 C CA . GLU A 1 197 ? 3.024 -18.054 5.003 1.00 87.69 197 GLU A CA 1
ATOM 1576 C C . GLU A 1 197 ? 2.894 -17.119 3.792 1.00 87.69 197 GLU A C 1
ATOM 1578 O O . GLU A 1 197 ? 3.860 -16.916 3.054 1.00 87.69 197 GLU A O 1
ATOM 1583 N N . ARG A 1 198 ? 1.698 -16.571 3.542 1.00 89.25 198 ARG A N 1
ATOM 1584 C CA . ARG A 1 198 ? 1.443 -15.703 2.391 1.00 89.25 198 ARG A CA 1
ATOM 1585 C C . ARG A 1 198 ? 1.776 -14.251 2.752 1.00 89.25 198 ARG A C 1
ATOM 1587 O O . ARG A 1 198 ? 1.243 -13.752 3.742 1.00 89.25 198 ARG A O 1
ATOM 1594 N N . PRO A 1 199 ? 2.593 -13.538 1.958 1.00 89.88 199 PRO A N 1
ATOM 1595 C CA . PRO A 1 199 ? 2.988 -12.163 2.274 1.00 89.88 199 PRO A CA 1
ATOM 1596 C C . PRO A 1 199 ? 1.781 -11.216 2.357 1.00 89.88 199 PRO A C 1
ATOM 1598 O O . PRO A 1 199 ? 1.705 -10.380 3.255 1.00 89.88 199 PRO A O 1
ATOM 1601 N N . GLU A 1 200 ? 0.771 -11.416 1.505 1.00 91.06 200 GLU A N 1
ATOM 1602 C CA . GLU A 1 200 ? -0.478 -10.647 1.527 1.00 91.06 200 GLU A CA 1
ATOM 1603 C C . GLU A 1 200 ? -1.269 -10.747 2.852 1.00 91.06 200 GLU A C 1
ATOM 1605 O O . GLU A 1 200 ? -2.087 -9.873 3.153 1.00 91.06 200 GLU A O 1
ATOM 1610 N N . PHE A 1 201 ? -1.020 -11.766 3.684 1.00 92.81 201 PHE A N 1
ATOM 1611 C CA . PHE A 1 201 ? -1.645 -11.872 5.003 1.00 92.81 201 PHE A CA 1
ATOM 1612 C C . PHE A 1 201 ? -1.153 -10.784 5.963 1.00 92.81 201 PHE A C 1
ATOM 1614 O O . PHE A 1 201 ? -1.937 -10.270 6.762 1.00 92.81 201 PHE A O 1
ATOM 1621 N N . ASP A 1 202 ? 0.120 -10.392 5.880 1.00 92.06 202 ASP A N 1
ATOM 1622 C CA . ASP A 1 202 ? 0.672 -9.307 6.697 1.00 92.06 202 ASP A CA 1
ATOM 1623 C C . ASP A 1 202 ? 0.101 -7.949 6.253 1.00 92.06 202 ASP A C 1
ATOM 1625 O O . ASP A 1 202 ? -0.277 -7.123 7.090 1.00 92.06 202 ASP A O 1
ATOM 1629 N N . THR A 1 203 ? -0.095 -7.761 4.941 1.00 93.94 203 THR A N 1
ATOM 1630 C CA . THR A 1 203 ? -0.812 -6.606 4.379 1.00 93.94 203 THR A CA 1
ATOM 1631 C C . THR A 1 203 ? -2.241 -6.513 4.925 1.00 93.94 203 THR A C 1
ATOM 1633 O O . THR A 1 203 ? -2.658 -5.453 5.405 1.00 93.94 203 THR A O 1
ATOM 1636 N N . TRP A 1 204 ? -2.992 -7.622 4.892 1.00 96.38 204 TRP A N 1
ATOM 1637 C CA . TRP A 1 204 ? -4.356 -7.687 5.420 1.00 96.38 204 TRP A CA 1
ATOM 1638 C C . TRP A 1 204 ? -4.400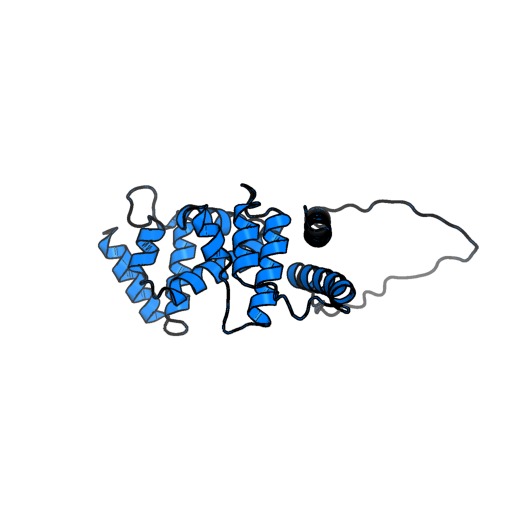 -7.415 6.925 1.00 96.38 204 TRP A C 1
ATOM 1640 O O . TRP A 1 204 ? -5.179 -6.576 7.374 1.00 96.38 204 TRP A O 1
ATOM 1650 N N . ARG A 1 205 ? -3.522 -8.061 7.702 1.00 95.00 205 ARG A N 1
ATOM 1651 C CA . ARG A 1 205 ? -3.410 -7.860 9.151 1.00 95.00 205 ARG A CA 1
ATOM 1652 C C . ARG A 1 205 ? -3.213 -6.383 9.487 1.00 95.00 205 ARG A C 1
ATOM 1654 O O . ARG A 1 205 ? -3.968 -5.833 10.287 1.00 95.00 205 ARG A O 1
ATOM 1661 N N . ARG A 1 206 ? -2.235 -5.721 8.854 1.00 94.19 206 ARG A N 1
ATOM 1662 C CA . ARG A 1 206 ? -1.976 -4.285 9.068 1.00 94.19 206 ARG A CA 1
ATOM 1663 C C . ARG A 1 206 ? -3.196 -3.431 8.753 1.00 94.19 206 ARG A C 1
ATOM 1665 O O . ARG A 1 206 ? -3.487 -2.509 9.506 1.00 94.19 206 ARG A O 1
ATOM 1672 N N . TYR A 1 207 ? -3.919 -3.750 7.682 1.00 96.00 207 TYR A N 1
ATOM 1673 C CA . TYR A 1 207 ? -5.156 -3.054 7.338 1.00 96.00 207 TYR A CA 1
ATOM 1674 C C . TYR A 1 207 ? -6.223 -3.167 8.434 1.00 96.00 207 TYR A C 1
ATOM 1676 O O . TYR A 1 207 ? -6.826 -2.154 8.789 1.00 96.00 207 TYR A O 1
ATOM 1684 N N . VAL A 1 208 ? -6.438 -4.360 9.001 1.00 95.69 208 VAL A N 1
ATOM 1685 C CA . VAL A 1 208 ? -7.419 -4.544 10.084 1.00 95.69 208 VAL A CA 1
ATOM 1686 C C . VAL A 1 208 ? -7.015 -3.749 11.327 1.00 95.69 208 VAL A C 1
ATOM 1688 O O . VAL A 1 208 ? -7.827 -2.988 11.848 1.00 95.69 208 VAL A O 1
ATOM 1691 N N . PHE A 1 209 ? -5.753 -3.831 11.758 1.00 93.12 209 PHE A N 1
ATOM 1692 C CA . PHE A 1 209 ? -5.279 -3.043 12.903 1.00 93.12 209 PHE A CA 1
ATOM 1693 C C . PHE A 1 209 ? -5.396 -1.532 12.671 1.00 93.12 209 PHE A C 1
ATOM 1695 O O . PHE A 1 209 ? -5.828 -0.804 13.559 1.00 93.12 209 PHE A O 1
ATOM 1702 N N . GLU A 1 210 ? -5.064 -1.041 11.478 1.00 91.00 210 GLU A N 1
ATOM 1703 C CA . GLU A 1 210 ? -5.164 0.386 11.158 1.00 91.00 210 GLU A CA 1
ATOM 1704 C C . GLU A 1 210 ? -6.618 0.882 11.097 1.00 91.00 210 GLU A C 1
ATOM 1706 O O . GLU A 1 210 ? -6.906 2.041 11.413 1.00 91.00 210 GLU A O 1
ATOM 1711 N N . LYS A 1 211 ? -7.555 0.007 10.718 1.00 90.25 211 LYS A N 1
ATOM 1712 C CA . LYS A 1 211 ? -8.987 0.314 10.709 1.00 90.25 211 LYS A CA 1
ATOM 1713 C C . LYS A 1 211 ? -9.537 0.550 12.120 1.00 90.25 211 LYS A C 1
ATOM 1715 O O . LYS A 1 211 ? -10.296 1.500 12.292 1.00 90.25 211 LYS A O 1
ATOM 1720 N N . HIS A 1 212 ? -9.122 -0.267 13.088 1.00 88.69 212 HIS A N 1
ATOM 1721 C CA . HIS A 1 212 ? -9.527 -0.191 14.504 1.00 88.69 212 HIS A CA 1
ATOM 1722 C C . HIS A 1 212 ? -8.662 0.758 15.349 1.00 88.69 212 HIS A C 1
ATOM 1724 O O . HIS A 1 212 ? -9.009 1.129 16.468 1.00 88.69 212 HIS A O 1
ATOM 1730 N N . GLY A 1 213 ? -7.506 1.187 14.839 1.00 86.12 213 GLY A N 1
ATOM 1731 C CA . GL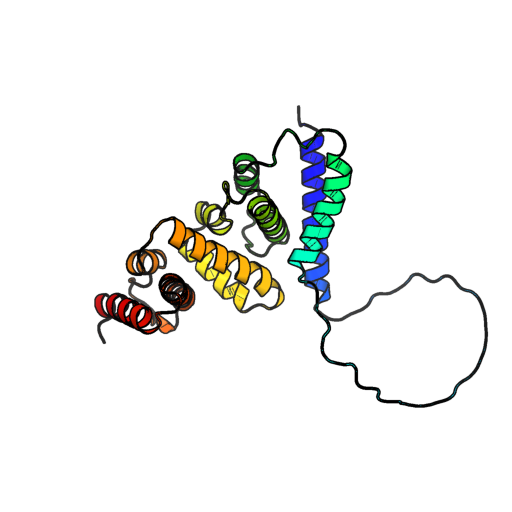Y A 1 213 ? -6.638 2.144 15.521 1.00 86.12 213 GLY A CA 1
ATOM 1732 C C . GLY A 1 213 ? -6.127 1.624 16.870 1.00 86.12 213 GLY A C 1
ATOM 1733 O O . GLY A 1 213 ? -5.254 0.761 16.917 1.00 86.12 213 GLY A O 1
ATOM 1734 N N . LYS A 1 214 ? -6.627 2.187 17.981 1.00 78.00 214 LYS A N 1
ATOM 1735 C CA . LYS A 1 214 ? -6.207 1.806 19.347 1.00 78.00 214 LYS A CA 1
ATOM 1736 C C . LYS A 1 214 ? -6.942 0.570 19.884 1.00 78.00 214 LYS A C 1
ATOM 1738 O O . LYS A 1 214 ? -6.504 -0.004 20.882 1.00 78.00 214 LYS A O 1
ATOM 1743 N N . GLU A 1 215 ? -8.026 0.141 19.243 1.00 86.94 215 GLU A N 1
ATOM 1744 C CA . GLU A 1 215 ? -8.892 -0.956 19.694 1.00 86.94 215 GLU A CA 1
ATOM 1745 C C . GLU A 1 215 ? -8.334 -2.319 19.266 1.00 86.94 215 GLU A C 1
ATOM 1747 O O . GLU A 1 215 ? -8.895 -3.051 18.453 1.00 86.94 215 GLU A O 1
ATOM 1752 N N . LYS A 1 216 ? -7.182 -2.685 19.841 1.00 86.62 216 LYS A N 1
ATOM 1753 C CA . LYS A 1 216 ? -6.449 -3.908 19.475 1.00 86.62 216 LYS A CA 1
ATOM 1754 C C . LYS A 1 216 ? -7.303 -5.182 19.587 1.00 86.62 216 LYS A C 1
ATOM 1756 O O . LYS A 1 216 ? -7.198 -6.058 18.737 1.00 86.62 216 LYS A O 1
ATOM 1761 N N . LYS A 1 217 ? -8.163 -5.262 20.609 1.00 91.25 217 LYS A N 1
ATOM 1762 C CA . LYS A 1 217 ? -9.044 -6.420 20.838 1.00 91.25 217 LYS A CA 1
ATOM 1763 C C . LYS A 1 217 ? -10.106 -6.576 19.750 1.00 91.25 217 LYS A C 1
ATOM 1765 O O . LYS A 1 217 ? -10.415 -7.699 19.377 1.00 91.25 217 LYS A O 1
ATOM 1770 N N . GLU A 1 218 ? -10.650 -5.475 19.238 1.00 92.25 218 GLU A N 1
ATOM 1771 C CA . GLU A 1 218 ? -11.673 -5.510 18.185 1.00 92.25 218 GLU A CA 1
ATOM 1772 C C . GLU A 1 218 ? -11.060 -5.925 16.845 1.00 92.25 218 GLU A C 1
ATOM 1774 O O . GLU A 1 218 ? -11.635 -6.743 16.127 1.00 92.25 218 GLU A O 1
ATOM 1779 N N . ALA A 1 219 ? -9.834 -5.468 16.565 1.00 92.62 219 ALA A N 1
ATOM 1780 C CA . ALA A 1 219 ? -9.056 -5.946 15.426 1.00 92.62 219 ALA A CA 1
ATOM 1781 C C . ALA A 1 219 ? -8.799 -7.458 15.496 1.00 92.62 219 ALA A C 1
ATOM 1783 O O . ALA A 1 219 ? -9.031 -8.161 14.514 1.00 92.62 219 ALA A O 1
ATOM 1784 N N . GLU A 1 220 ? -8.355 -7.965 16.649 1.00 92.56 220 GLU A N 1
ATOM 1785 C CA . GLU A 1 220 ? -8.121 -9.399 16.871 1.00 92.56 220 GLU A CA 1
ATOM 1786 C C . GLU A 1 220 ? -9.418 -10.210 16.703 1.00 92.56 220 GLU A C 1
ATOM 1788 O O . GLU A 1 220 ? -9.428 -11.218 16.000 1.00 92.56 220 GLU A O 1
ATOM 1793 N N . GLN A 1 221 ? -10.540 -9.728 17.246 1.00 92.69 221 GLN A N 1
ATOM 1794 C CA . GLN A 1 221 ? -11.849 -10.366 17.082 1.00 92.69 221 GLN A CA 1
ATOM 1795 C C . GLN A 1 221 ? -12.329 -10.385 15.622 1.00 92.69 221 GLN A C 1
ATOM 1797 O O . GLN A 1 221 ? -12.845 -11.409 15.164 1.00 92.69 221 GLN A O 1
ATOM 1802 N N . GLU A 1 222 ? -12.169 -9.289 14.869 1.00 93.06 222 GLU A N 1
ATOM 1803 C CA . GLU A 1 222 ? -12.516 -9.262 13.440 1.00 93.06 222 GLU A CA 1
ATOM 1804 C C . GLU A 1 222 ? -11.598 -10.200 12.645 1.00 93.06 222 GLU A C 1
ATOM 1806 O O . GLU A 1 222 ? -12.081 -10.936 11.782 1.00 93.06 222 GLU A O 1
ATOM 1811 N N . MET A 1 223 ? -10.298 -10.235 12.956 1.00 92.75 223 MET A N 1
ATOM 1812 C CA . MET A 1 223 ? -9.359 -11.153 12.312 1.00 92.75 223 MET A CA 1
ATOM 1813 C C . MET A 1 223 ? -9.733 -12.621 12.545 1.00 92.75 223 MET A C 1
ATOM 1815 O O . MET A 1 223 ? -9.788 -13.400 11.587 1.00 92.75 223 MET A O 1
ATOM 1819 N N . ASP A 1 224 ? -10.027 -12.994 13.789 1.00 91.62 224 ASP A N 1
ATOM 1820 C CA . ASP A 1 224 ? -10.455 -14.345 14.157 1.00 91.62 224 ASP A CA 1
ATOM 1821 C C . ASP A 1 224 ? -11.766 -14.719 13.462 1.00 91.62 224 ASP A C 1
ATOM 1823 O O . ASP A 1 224 ? -11.888 -15.801 12.888 1.00 91.62 224 ASP A O 1
ATOM 1827 N N . SER A 1 225 ? -12.739 -13.806 13.459 1.00 92.19 225 SER A N 1
ATOM 1828 C CA . SER A 1 225 ? -14.024 -14.000 12.783 1.00 92.19 225 SER A CA 1
ATOM 1829 C C . SER A 1 225 ? -13.851 -14.231 11.277 1.00 92.19 225 SER A C 1
ATOM 1831 O O . SER A 1 225 ? -14.452 -15.140 10.702 1.00 92.19 225 SER A O 1
ATOM 1833 N N . VAL A 1 226 ? -12.994 -13.450 10.612 1.00 92.25 226 VAL A N 1
ATOM 1834 C CA . VAL A 1 226 ? -12.755 -13.576 9.166 1.00 92.25 226 VAL A CA 1
ATOM 1835 C C . VAL A 1 226 ? -12.035 -14.884 8.825 1.00 92.25 226 VAL A C 1
ATOM 1837 O O . VAL A 1 226 ? -12.445 -15.576 7.887 1.00 92.25 226 VAL A O 1
ATOM 1840 N N . THR A 1 227 ? -10.990 -15.229 9.581 1.00 87.81 227 THR A N 1
ATOM 1841 C CA . THR A 1 227 ? -10.148 -16.408 9.317 1.00 87.81 227 THR A CA 1
ATOM 1842 C C . THR A 1 227 ? -10.864 -17.715 9.634 1.00 87.81 227 THR A C 1
ATOM 1844 O O . THR A 1 227 ? -10.854 -18.617 8.796 1.00 87.81 227 THR A O 1
ATOM 1847 N N . ARG A 1 228 ? -11.568 -17.806 10.770 1.00 83.62 228 ARG A N 1
ATOM 1848 C CA . ARG A 1 228 ? -12.309 -19.012 11.184 1.00 83.62 228 ARG A CA 1
ATOM 1849 C C . ARG A 1 228 ? -13.398 -19.414 10.188 1.00 83.62 228 ARG A C 1
ATOM 1851 O O . ARG A 1 228 ? -13.644 -20.597 9.998 1.00 83.62 228 ARG A O 1
ATOM 1858 N N . ASN A 1 229 ? -14.017 -18.441 9.518 1.00 76.69 229 ASN A N 1
ATOM 1859 C CA . ASN A 1 229 ? -15.050 -18.690 8.509 1.00 76.69 229 ASN A CA 1
ATOM 1860 C C . ASN A 1 229 ? -14.521 -19.325 7.208 1.00 76.69 229 ASN A C 1
ATOM 1862 O O . ASN A 1 229 ? -15.322 -19.831 6.427 1.00 76.69 229 ASN A O 1
ATOM 1866 N N . HIS A 1 230 ? -13.211 -19.273 6.946 1.00 72.19 230 HIS A N 1
ATOM 1867 C CA . HIS A 1 230 ? -12.614 -19.757 5.691 1.00 72.19 230 HIS A CA 1
ATOM 1868 C C . HIS A 1 230 ? -11.556 -20.849 5.906 1.00 72.19 230 HIS A C 1
ATOM 1870 O O . HIS A 1 230 ? -11.296 -21.619 4.988 1.00 72.19 230 HIS A O 1
ATOM 1876 N N . HIS A 1 231 ? -10.987 -20.943 7.111 1.00 68.88 231 HIS A N 1
ATOM 1877 C CA . HIS A 1 231 ? -9.980 -21.933 7.498 1.00 68.88 231 HIS A CA 1
ATOM 1878 C C . HIS A 1 231 ? -10.316 -22.471 8.900 1.00 68.88 231 HIS A C 1
ATOM 1880 O O . HIS A 1 231 ? -9.766 -21.979 9.888 1.00 68.88 231 HIS A O 1
ATOM 1886 N N . PRO A 1 232 ? -11.278 -23.405 9.023 1.00 59.25 232 PRO A N 1
ATOM 1887 C CA . PRO A 1 232 ? -11.570 -24.049 10.298 1.00 59.25 232 PRO A CA 1
ATOM 1888 C C . PRO A 1 232 ? -10.373 -24.918 10.715 1.00 59.25 232 PRO A C 1
ATOM 1890 O O . PRO A 1 232 ? -9.924 -25.761 9.938 1.00 59.25 232 PRO A O 1
ATOM 1893 N N . TRP A 1 233 ? -9.850 -24.661 11.914 1.00 55.16 233 TRP A N 1
ATOM 1894 C CA . TRP A 1 233 ? -8.796 -25.448 12.565 1.00 55.16 233 TRP A CA 1
ATOM 1895 C C . TRP A 1 233 ? -9.401 -26.611 13.345 1.00 55.16 233 TRP A C 1
ATOM 1897 O O . TRP A 1 233 ? -10.466 -26.387 13.969 1.00 55.16 233 TRP A O 1
#

Solvent-accessible surface area (backbone atoms only — not comparable to full-atom values): 14120 Å² total; per-residue (Å²): 134,85,58,71,66,60,53,52,56,49,51,51,47,50,51,46,16,53,50,47,46,55,57,62,55,66,76,56,92,77,90,81,84,88,86,90,82,87,86,85,83,89,84,82,92,83,84,80,92,76,88,71,82,76,81,92,71,82,82,75,77,50,69,65,59,53,51,41,51,53,52,47,56,56,46,54,71,68,34,78,81,68,46,89,78,64,69,91,40,67,68,59,60,51,60,54,44,82,75,60,75,57,95,52,75,79,34,35,59,48,51,53,48,50,45,48,46,53,52,50,26,71,78,30,72,92,65,60,73,46,64,31,58,60,54,33,70,85,34,53,62,41,58,48,43,46,54,30,53,56,24,55,75,36,80,88,34,22,67,60,20,49,55,41,51,50,30,41,43,51,43,42,55,75,70,66,58,48,67,62,56,49,36,53,56,51,50,61,64,55,88,75,76,62,55,90,78,38,66,50,44,56,56,47,51,51,41,38,40,64,72,45,59,85,44,60,67,59,25,52,50,51,50,50,56,53,45,50,76,66,56,78,129